Protein AF-A0A317IZM2-F1 (afdb_monomer)

Foldseek 3Di:
DDDDDDDDDDDDDDDDDDDDDDDDDDDDDDDDDDDDDDDDDDDDDDDDDDDDDDDDPDDDDDPPPVVVVVVVVDDDPDDPPPPPPPDDPVVVVVVVVVNVVVVLVVVLVVLVVCLVVQDLVSLQVVLVCLCVVPSHRNAQLSSLVSLVSSLVVLPLVSLQVNLVCLCPVRSHRNALQSSLVSLVSSVVSLNLVSLQVQLVCLCVVPSPRGNAQLSSLVSLVSSLVVQNLVSLQVNLVCLCVVGSHRNDNLSSLVSLVSSVLQLNLSSLQVNLVCLCVVRNHRNDLLSSLLSLVSSLVPDDDVSVVVSVVSNVVSVVVDDPVSNVSSVVCNVPRDRDDPPDD

Mean predicted aligned error: 15.68 Å

pLDDT: mean 75.46, std 28.7, range [22.41, 98.5]

Solvent-accessible surface area (backbone atoms only — not comparable to full-atom values): 18892 Å² total; per-residue (Å²): 137,85,83,86,81,88,83,89,82,84,91,83,88,82,87,88,84,87,86,84,88,84,87,84,90,81,91,81,90,79,93,79,85,79,83,83,80,83,79,74,85,85,73,93,70,87,87,78,87,78,87,82,80,85,92,68,96,81,73,76,81,73,81,50,74,65,63,65,54,58,59,76,75,51,96,70,98,78,80,92,78,79,78,64,89,87,68,53,71,71,58,56,50,49,52,51,53,52,50,56,53,46,52,56,54,54,53,55,52,57,38,49,59,39,27,77,72,64,37,40,69,38,18,32,52,49,14,49,22,17,59,71,35,59,98,39,76,63,32,41,45,60,13,39,53,27,13,44,63,6,26,77,72,61,37,22,68,20,16,30,52,38,12,53,20,18,59,68,35,43,49,42,75,63,33,37,56,60,12,49,54,26,19,51,56,3,29,75,60,63,27,47,67,24,20,32,52,51,15,51,28,19,58,69,34,40,52,88,40,66,66,32,42,44,61,11,43,52,26,12,43,59,13,26,76,73,61,37,34,68,24,16,26,52,38,13,49,24,18,59,71,35,46,50,40,76,64,32,45,56,60,12,52,52,27,12,47,58,6,28,42,55,58,32,44,68,15,20,37,53,45,12,51,29,18,58,71,31,52,73,37,76,62,30,53,43,58,13,31,16,27,12,49,52,17,28,76,72,42,64,73,68,56,19,56,50,26,46,49,53,24,50,63,39,48,77,77,48,53,73,68,45,50,53,49,16,52,50,53,43,69,72,56,72,64,52,73,92,79,85,129

Radius of gyration: 30.42 Å; Cα contacts (8 Å, |Δi|>4): 422; chains: 1; bounding box: 93×69×60 Å

Structure (mmCIF, N/CA/C/O backbone):
data_AF-A0A317IZM2-F1
#
_entry.id   AF-A0A317IZM2-F1
#
loop_
_atom_site.group_PDB
_atom_site.id
_atom_site.type_symbol
_atom_site.label_atom_id
_atom_site.label_alt_id
_atom_site.label_comp_id
_atom_site.label_asym_id
_atom_site.label_entity_id
_atom_site.label_seq_id
_atom_site.pdbx_PDB_ins_code
_atom_site.Cartn_x
_atom_site.Cartn_y
_atom_site.Cartn_z
_atom_site.occupancy
_atom_site.B_iso_or_equiv
_atom_site.auth_seq_id
_atom_site.auth_comp_id
_atom_site.auth_asym_id
_atom_site.auth_atom_id
_atom_site.pdbx_PDB_model_num
ATOM 1 N N . MET A 1 1 ? 10.804 12.967 -2.407 1.00 27.84 1 MET A N 1
ATOM 2 C CA . MET A 1 1 ? 9.700 13.752 -1.824 1.00 27.84 1 MET A CA 1
ATOM 3 C C . MET A 1 1 ? 8.402 13.070 -2.201 1.00 27.84 1 MET A C 1
ATOM 5 O O . MET A 1 1 ? 8.016 13.119 -3.360 1.00 27.84 1 MET A O 1
ATOM 9 N N . LEU A 1 2 ? 7.831 12.322 -1.258 1.00 23.48 2 LEU A N 1
ATOM 10 C CA . LEU A 1 2 ? 6.492 11.749 -1.368 1.00 23.48 2 LEU A CA 1
ATOM 11 C C . LEU A 1 2 ? 5.499 12.892 -1.167 1.00 23.48 2 LEU A C 1
ATOM 13 O O . LEU A 1 2 ? 5.575 13.604 -0.167 1.00 23.48 2 LEU A O 1
ATOM 17 N N . ILE A 1 3 ? 4.639 13.106 -2.156 1.00 27.39 3 ILE A N 1
ATOM 18 C CA . ILE A 1 3 ? 3.565 14.089 -2.091 1.00 27.39 3 ILE A CA 1
ATOM 19 C C . ILE A 1 3 ? 2.480 13.483 -1.201 1.00 27.39 3 ILE A C 1
ATOM 21 O O . ILE A 1 3 ? 1.806 12.530 -1.580 1.00 27.39 3 ILE A O 1
ATOM 25 N N . SER A 1 4 ? 2.380 14.023 0.010 1.00 29.64 4 SER A N 1
ATOM 26 C CA . SER A 1 4 ? 1.227 13.874 0.888 1.00 29.64 4 SER A CA 1
ATOM 27 C C . SER A 1 4 ? 0.059 14.627 0.256 1.00 29.64 4 SER A C 1
ATOM 29 O O . SER A 1 4 ? 0.119 15.850 0.131 1.00 29.64 4 SER A O 1
ATOM 31 N N . MET A 1 5 ? -0.974 13.913 -0.186 1.00 27.28 5 MET A N 1
ATOM 32 C CA . MET A 1 5 ? -2.246 14.513 -0.580 1.00 27.28 5 MET A CA 1
ATOM 33 C C . MET A 1 5 ? -3.401 13.630 -0.119 1.00 27.28 5 MET A C 1
ATOM 35 O O . MET A 1 5 ? -3.7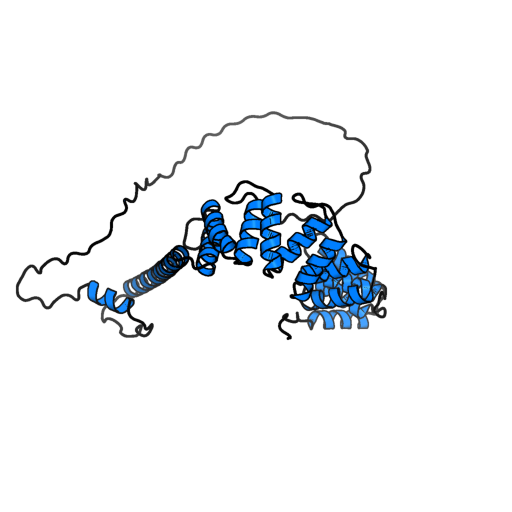73 12.666 -0.777 1.00 27.28 5 MET A O 1
ATOM 39 N N . CYS A 1 6 ? -3.975 14.005 1.019 1.00 24.91 6 CYS A N 1
ATOM 40 C CA . CYS A 1 6 ? -5.371 13.763 1.359 1.00 24.91 6 CYS A CA 1
ATOM 41 C C . CYS A 1 6 ? -5.809 14.856 2.333 1.00 24.91 6 CYS A C 1
ATOM 43 O O . CYS A 1 6 ? -5.655 14.700 3.534 1.00 24.91 6 CYS A O 1
ATOM 45 N N . THR A 1 7 ? -6.342 15.958 1.806 1.00 28.73 7 THR A N 1
ATOM 46 C CA . THR A 1 7 ? -7.362 16.773 2.482 1.00 28.73 7 THR A CA 1
ATOM 47 C C . THR A 1 7 ? -8.092 17.611 1.433 1.00 28.73 7 THR A C 1
ATOM 49 O O . THR A 1 7 ? -7.523 18.500 0.803 1.00 28.73 7 THR A O 1
ATOM 52 N N . VAL A 1 8 ? -9.374 17.313 1.229 1.00 26.19 8 VAL A N 1
ATOM 53 C CA . VAL A 1 8 ? -10.328 18.204 0.563 1.00 26.19 8 VAL A CA 1
ATOM 54 C C . VAL A 1 8 ? -11.290 18.666 1.646 1.00 26.19 8 VAL A C 1
ATOM 56 O O . VAL A 1 8 ? -12.047 17.852 2.159 1.00 26.19 8 VAL A O 1
ATOM 59 N N . GLU A 1 9 ? -11.273 19.957 1.975 1.00 26.98 9 GLU A N 1
ATOM 60 C CA . GLU A 1 9 ? -12.353 20.624 2.712 1.00 26.98 9 GLU A CA 1
ATOM 61 C C . GLU A 1 9 ? -12.567 22.066 2.191 1.00 26.98 9 GLU A C 1
ATOM 63 O O . GLU A 1 9 ? -11.667 22.641 1.566 1.00 26.98 9 GLU A O 1
ATOM 68 N N . PRO A 1 10 ? -13.780 22.638 2.346 1.00 27.28 10 PRO A N 1
ATOM 69 C CA . PRO A 1 10 ? -14.296 23.687 1.468 1.00 27.28 10 PRO A CA 1
ATOM 70 C C . PRO A 1 10 ? -13.834 25.107 1.835 1.00 27.28 10 PRO A C 1
ATOM 72 O O . PRO A 1 10 ? -13.748 25.497 2.998 1.00 27.28 10 PRO A O 1
ATOM 75 N N . LYS A 1 11 ? -13.595 25.922 0.797 1.00 26.23 11 LYS A N 1
ATOM 76 C CA . LYS A 1 11 ? -13.164 27.328 0.882 1.00 26.23 11 LYS A CA 1
ATOM 77 C C . LYS A 1 11 ? -14.216 28.223 1.553 1.00 26.23 11 LYS A C 1
ATOM 79 O O . LYS A 1 11 ? -15.321 28.374 1.037 1.00 26.23 11 LYS A O 1
ATOM 84 N N . ARG A 1 12 ? -13.812 28.943 2.606 1.00 26.36 12 ARG A N 1
ATOM 85 C CA . ARG A 1 12 ? -14.429 30.214 3.025 1.00 26.36 12 ARG A CA 1
ATOM 86 C C . ARG A 1 12 ? -13.541 31.370 2.554 1.00 26.36 12 ARG A C 1
ATOM 88 O O . ARG A 1 12 ? -12.359 31.421 2.877 1.00 26.36 12 ARG A O 1
ATOM 95 N N . ILE A 1 13 ? -14.113 32.259 1.747 1.00 28.94 13 ILE A N 1
ATOM 96 C CA . ILE A 1 13 ? -13.469 33.440 1.156 1.00 28.94 13 ILE A CA 1
ATOM 97 C C . ILE A 1 13 ? -13.689 34.634 2.086 1.00 28.94 13 ILE A C 1
ATOM 99 O O . ILE A 1 13 ? -14.844 34.927 2.371 1.00 28.94 13 ILE A O 1
ATOM 103 N N . THR A 1 14 ? -12.625 35.354 2.465 1.00 25.47 14 THR A N 1
ATOM 104 C CA . THR A 1 14 ? -12.639 36.812 2.740 1.00 25.47 14 THR A CA 1
ATOM 105 C C . THR A 1 14 ? -11.210 37.399 2.730 1.00 25.47 14 THR A C 1
ATOM 107 O O . THR A 1 14 ? -10.254 36.640 2.885 1.00 25.47 14 THR A O 1
ATOM 110 N N . PRO A 1 15 ? -11.042 38.718 2.483 1.00 26.05 15 PRO A N 1
ATOM 111 C CA . PRO A 1 15 ? -9.974 39.248 1.633 1.00 26.05 15 PRO A CA 1
ATOM 112 C C . PRO A 1 15 ? -8.718 39.758 2.361 1.00 26.05 15 PRO A C 1
ATOM 114 O O . PRO A 1 15 ? -8.745 40.207 3.504 1.00 26.05 15 PRO A O 1
ATOM 117 N N . THR A 1 16 ? -7.617 39.738 1.612 1.00 27.12 16 THR A N 1
ATOM 118 C CA . THR A 1 16 ? -6.266 40.213 1.937 1.00 27.12 16 THR A CA 1
ATOM 119 C C . THR A 1 16 ? -6.151 41.739 2.023 1.00 27.12 16 THR A C 1
ATOM 121 O O . THR A 1 16 ? -6.644 42.450 1.147 1.00 27.12 16 THR A O 1
ATOM 124 N N . ARG A 1 17 ? -5.392 42.235 3.013 1.00 26.84 17 ARG A N 1
ATOM 125 C CA . ARG A 1 17 ? -4.763 43.572 3.008 1.00 26.84 17 ARG A CA 1
ATOM 126 C C . ARG A 1 17 ? -3.279 43.460 2.600 1.00 26.84 17 ARG A C 1
ATOM 128 O O . ARG A 1 17 ? -2.635 42.511 3.044 1.00 26.84 17 ARG A O 1
ATOM 135 N N . PRO A 1 18 ? -2.722 44.410 1.822 1.00 31.20 18 PRO A N 1
ATOM 136 C CA . PRO A 1 18 ? -1.327 44.393 1.373 1.00 31.20 18 PRO A CA 1
ATOM 137 C C . PRO A 1 18 ? -0.448 45.409 2.125 1.00 31.20 18 PRO A C 1
ATOM 139 O O . PRO A 1 18 ? -0.902 46.519 2.399 1.00 31.20 18 PRO A O 1
ATOM 142 N N . ILE A 1 19 ? 0.821 45.076 2.393 1.00 27.75 19 ILE A N 1
ATOM 143 C CA . ILE A 1 19 ? 1.888 46.059 2.684 1.00 27.75 19 ILE A CA 1
ATOM 144 C C . ILE A 1 19 ? 3.282 45.485 2.306 1.00 27.75 19 ILE A C 1
ATOM 146 O O . ILE A 1 19 ? 3.371 44.281 2.066 1.00 27.75 19 ILE A O 1
ATOM 150 N N . PRO A 1 20 ? 4.342 46.309 2.132 1.00 30.39 20 PRO A N 1
ATOM 151 C CA . PRO A 1 20 ? 5.049 46.446 0.861 1.00 30.39 20 PRO A CA 1
ATOM 152 C C . PRO A 1 20 ? 6.569 46.196 0.986 1.00 30.39 20 PRO A C 1
ATOM 154 O O . PRO A 1 20 ? 7.060 45.737 2.013 1.00 30.39 20 PRO A O 1
ATOM 157 N N . GLY A 1 21 ? 7.294 46.463 -0.104 1.00 25.50 21 GLY A N 1
ATOM 158 C CA . GLY A 1 21 ? 8.694 46.093 -0.309 1.00 25.50 21 GLY A CA 1
ATOM 159 C C . GLY A 1 21 ? 9.759 46.834 0.507 1.00 25.50 21 GLY A C 1
ATOM 160 O O . GLY A 1 21 ? 9.483 47.715 1.316 1.00 25.50 21 GLY A O 1
ATOM 161 N N . GLY A 1 22 ? 11.007 46.453 0.234 1.00 26.17 22 GLY A N 1
ATOM 162 C CA . GLY A 1 22 ? 12.211 47.030 0.819 1.00 26.17 22 GLY A CA 1
ATOM 163 C C . GLY A 1 22 ? 13.467 46.502 0.127 1.00 26.17 22 GLY A C 1
ATOM 164 O O . GLY A 1 22 ? 13.783 45.322 0.221 1.00 26.17 22 GLY A O 1
ATOM 165 N N . ASP A 1 23 ? 14.105 47.416 -0.594 1.00 24.92 23 ASP A N 1
ATOM 166 C CA . ASP A 1 23 ? 15.370 47.399 -1.335 1.00 24.92 23 ASP A CA 1
ATOM 167 C C . ASP A 1 23 ? 16.611 47.033 -0.483 1.00 24.92 23 ASP A C 1
ATOM 169 O O . ASP A 1 23 ? 16.573 47.118 0.744 1.00 24.92 23 ASP A O 1
ATOM 173 N N . GLY A 1 24 ? 17.737 46.698 -1.130 1.00 26.31 24 GLY A N 1
ATOM 174 C CA . GLY A 1 24 ? 19.046 46.825 -0.480 1.00 26.31 24 GLY A CA 1
ATOM 175 C C . GLY A 1 24 ? 20.137 45.843 -0.899 1.00 26.31 24 GLY A C 1
ATOM 176 O O . GLY A 1 24 ? 20.450 44.891 -0.194 1.00 26.31 24 GLY A O 1
ATOM 177 N N . SER A 1 25 ? 20.804 46.150 -2.005 1.00 26.38 25 SER A N 1
ATOM 178 C CA . SER A 1 25 ? 22.093 45.615 -2.463 1.00 26.38 25 SER A CA 1
ATOM 179 C C . SER A 1 25 ? 23.215 45.528 -1.405 1.00 26.38 25 SER A C 1
ATOM 181 O O . SER A 1 25 ? 23.475 46.508 -0.702 1.00 26.38 25 SER A O 1
ATOM 183 N N . ARG A 1 26 ? 24.026 44.452 -1.435 1.00 27.19 26 ARG A N 1
ATOM 184 C CA . ARG A 1 26 ? 25.490 44.542 -1.227 1.00 27.19 26 ARG A CA 1
ATOM 185 C C . ARG A 1 26 ? 26.246 43.313 -1.761 1.00 27.19 26 ARG A C 1
ATOM 187 O O . ARG A 1 26 ? 26.044 42.194 -1.304 1.00 27.19 26 ARG A O 1
ATOM 194 N N . LYS A 1 27 ? 27.131 43.559 -2.734 1.00 25.81 27 LYS A N 1
ATOM 195 C CA . LYS A 1 27 ? 28.154 42.632 -3.243 1.00 25.81 27 LYS A CA 1
ATOM 196 C C . LYS A 1 27 ? 29.232 42.411 -2.181 1.00 25.81 27 LYS A C 1
ATOM 198 O O . LYS A 1 27 ? 29.696 43.390 -1.600 1.00 25.81 27 LYS A O 1
ATOM 203 N N . VAL A 1 28 ? 29.691 41.171 -2.024 1.00 28.66 28 VAL A N 1
ATOM 204 C CA . VAL A 1 28 ? 31.040 40.863 -1.529 1.00 28.66 28 VAL A CA 1
ATOM 205 C C . VAL A 1 28 ? 31.593 39.712 -2.369 1.00 28.66 28 VAL A C 1
ATOM 207 O O . VAL A 1 28 ? 31.107 38.586 -2.294 1.00 28.66 28 VAL A O 1
ATOM 210 N N . ASP A 1 29 ? 32.579 40.041 -3.202 1.00 24.69 29 ASP A N 1
ATOM 211 C CA . ASP A 1 29 ? 33.473 39.100 -3.874 1.00 24.69 29 ASP A CA 1
ATOM 212 C C . ASP A 1 29 ? 34.389 38.447 -2.836 1.00 24.69 29 ASP A C 1
ATOM 214 O O . ASP A 1 29 ? 35.119 39.148 -2.136 1.00 24.69 29 ASP A O 1
ATOM 218 N N . VAL A 1 30 ? 34.418 37.113 -2.787 1.00 30.66 30 VAL A N 1
ATOM 219 C CA . VAL A 1 30 ? 35.582 36.364 -2.296 1.00 30.66 30 VAL A CA 1
ATOM 220 C C . VAL A 1 30 ? 35.812 35.169 -3.215 1.00 30.66 30 VAL A C 1
ATOM 222 O O . VAL A 1 30 ? 35.217 34.101 -3.088 1.00 30.66 30 VAL A O 1
ATOM 225 N N . SER A 1 31 ? 36.710 35.387 -4.168 1.00 24.80 31 SER A N 1
ATOM 226 C CA . SER A 1 31 ? 37.356 34.382 -5.001 1.00 24.80 31 SER A CA 1
ATOM 227 C C . SER A 1 31 ? 38.152 33.404 -4.141 1.00 24.80 31 SER A C 1
ATOM 229 O O . SER A 1 31 ? 39.143 33.822 -3.556 1.00 24.80 31 SER A O 1
ATOM 231 N N . HIS A 1 32 ? 37.793 32.118 -4.114 1.00 28.39 32 HIS A N 1
ATOM 232 C CA . HIS A 1 32 ? 38.701 31.006 -3.792 1.00 28.39 32 HIS A CA 1
ATOM 233 C C . HIS A 1 32 ? 38.344 29.797 -4.676 1.00 28.39 32 HIS A C 1
ATOM 235 O O . HIS A 1 32 ? 37.370 29.087 -4.440 1.00 28.39 32 HIS A O 1
ATOM 241 N N . LYS A 1 33 ? 39.139 29.587 -5.734 1.00 25.84 33 LYS A N 1
ATOM 242 C CA . LYS A 1 33 ? 39.171 28.354 -6.537 1.00 25.84 33 LYS A CA 1
ATOM 243 C C . LYS A 1 33 ? 39.998 27.293 -5.800 1.00 25.84 33 LYS A C 1
ATOM 245 O O . LYS A 1 33 ? 41.139 27.595 -5.455 1.00 25.84 33 LYS A O 1
ATOM 250 N N . PRO A 1 34 ? 39.543 26.035 -5.725 1.00 25.78 34 PRO A N 1
ATOM 251 C CA . PRO A 1 34 ? 40.427 24.885 -5.765 1.00 25.78 34 PRO A CA 1
ATOM 252 C C . PRO A 1 34 ? 40.481 24.299 -7.184 1.00 25.78 34 PRO A C 1
ATOM 254 O O . PRO A 1 34 ? 39.529 24.370 -7.963 1.00 25.78 34 PRO A O 1
ATOM 257 N N . ALA A 1 35 ? 41.657 23.783 -7.523 1.00 24.44 35 ALA A N 1
ATOM 258 C CA . ALA A 1 35 ? 42.062 23.324 -8.841 1.00 24.44 35 ALA A CA 1
ATOM 259 C C . ALA A 1 35 ? 41.147 22.234 -9.426 1.00 24.44 35 ALA A C 1
ATOM 261 O O . ALA A 1 35 ? 40.844 21.234 -8.779 1.00 24.44 35 ALA A O 1
ATOM 262 N N . ARG A 1 36 ? 40.772 22.416 -10.699 1.00 23.69 36 ARG A N 1
ATOM 263 C CA . ARG A 1 36 ? 40.319 21.337 -11.579 1.00 23.69 36 ARG A CA 1
ATOM 264 C C . ARG A 1 36 ? 41.531 20.465 -11.908 1.00 23.69 36 ARG A C 1
ATOM 266 O O . ARG A 1 36 ? 42.516 20.982 -12.426 1.00 23.69 36 ARG A O 1
ATOM 273 N N . GLN A 1 37 ? 41.456 19.169 -11.627 1.00 25.48 37 GLN A N 1
ATOM 274 C CA . GLN A 1 37 ? 42.228 18.186 -12.380 1.00 25.48 37 GLN A CA 1
ATOM 275 C C . GLN A 1 37 ? 41.385 17.797 -13.590 1.00 25.48 37 GLN A C 1
ATOM 277 O O . GLN A 1 37 ? 40.332 17.176 -13.457 1.00 25.48 37 GLN A O 1
ATOM 282 N N . ASP A 1 38 ? 41.836 18.242 -14.757 1.00 22.41 38 ASP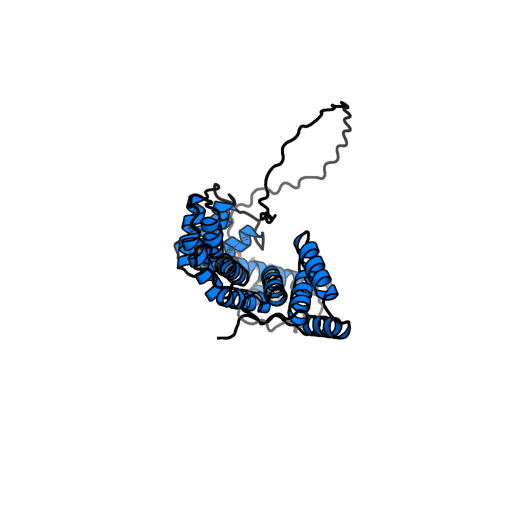 A N 1
ATOM 283 C CA . ASP A 1 38 ? 41.325 17.811 -16.048 1.00 22.41 38 ASP A CA 1
ATOM 284 C C . ASP A 1 38 ? 41.643 16.320 -16.232 1.00 22.41 38 ASP A C 1
ATOM 286 O O . ASP A 1 38 ? 42.797 15.929 -16.404 1.00 22.41 38 ASP A O 1
ATOM 290 N N . CYS A 1 39 ? 40.616 15.471 -16.200 1.00 24.23 39 CYS A N 1
ATOM 291 C CA . CYS A 1 39 ? 40.713 14.116 -16.730 1.00 24.23 39 CYS A CA 1
ATOM 292 C C . CYS A 1 39 ? 40.481 14.184 -18.245 1.00 24.23 39 CYS A C 1
ATOM 294 O O . CYS A 1 39 ? 39.362 14.428 -18.697 1.00 24.23 39 CYS A O 1
ATOM 296 N N . GLY A 1 40 ? 41.550 13.991 -19.023 1.00 24.78 40 GLY A N 1
ATOM 297 C CA . GLY A 1 40 ? 41.485 13.798 -20.474 1.00 24.78 40 GLY A CA 1
ATOM 298 C C . GLY A 1 40 ? 40.739 12.510 -20.872 1.00 24.78 40 GLY A C 1
ATOM 299 O O . GLY A 1 40 ? 40.429 11.677 -20.016 1.00 24.78 40 GLY A O 1
ATOM 300 N N . PRO A 1 41 ? 40.423 12.329 -22.166 1.00 25.36 41 PRO A N 1
ATOM 301 C CA . PRO A 1 41 ? 39.512 11.287 -22.622 1.00 25.36 41 PRO A CA 1
ATOM 302 C C . PRO A 1 41 ? 40.146 9.897 -22.499 1.00 25.36 41 PRO A C 1
ATOM 304 O O . PRO A 1 41 ? 41.252 9.659 -22.984 1.00 25.36 41 PRO A O 1
ATOM 307 N N . VAL A 1 42 ? 39.420 8.954 -21.897 1.00 28.41 42 VAL A N 1
ATOM 308 C CA . VAL A 1 42 ? 39.795 7.536 -21.899 1.00 28.41 42 VAL A CA 1
ATOM 309 C C . VAL A 1 42 ? 39.471 6.967 -23.279 1.00 28.41 42 VAL A C 1
ATOM 311 O O . VAL A 1 42 ? 38.317 6.685 -23.595 1.00 28.41 42 VAL A O 1
ATOM 314 N N . GLN A 1 43 ? 40.498 6.827 -24.117 1.00 25.70 43 GLN A N 1
ATOM 315 C CA . GLN A 1 43 ? 40.415 6.025 -25.332 1.00 25.70 43 GLN A CA 1
ATOM 316 C C . GLN A 1 43 ? 40.267 4.545 -24.961 1.00 25.70 43 GLN A C 1
ATOM 318 O O . GLN A 1 43 ? 40.987 4.012 -24.118 1.00 25.70 43 GLN A O 1
ATOM 323 N N . SER A 1 44 ? 39.322 3.885 -25.621 1.00 37.53 44 SER A N 1
ATOM 324 C CA . SER A 1 44 ? 39.135 2.439 -25.633 1.00 37.53 44 SER A CA 1
ATOM 325 C C . SER A 1 44 ? 40.411 1.736 -26.114 1.00 37.53 44 SER A C 1
ATOM 327 O O . SER A 1 44 ? 40.727 1.775 -27.302 1.00 37.53 44 SER A O 1
ATOM 329 N N . GLY A 1 45 ? 41.135 1.084 -25.205 1.00 26.45 45 GLY A N 1
ATOM 330 C CA . GLY A 1 45 ? 42.317 0.287 -25.523 1.00 26.45 45 GLY A CA 1
ATOM 331 C C . GLY A 1 45 ? 42.265 -1.064 -24.821 1.00 26.45 45 GLY A C 1
ATOM 332 O O . GLY A 1 45 ? 42.353 -1.135 -23.598 1.00 26.45 45 GLY A O 1
ATOM 333 N N . ASN A 1 46 ? 42.119 -2.137 -25.599 1.00 29.59 46 ASN A N 1
ATOM 334 C CA . ASN A 1 46 ? 42.323 -3.512 -25.148 1.00 29.59 46 ASN A CA 1
ATOM 335 C C . ASN A 1 46 ? 43.760 -3.668 -24.625 1.00 29.59 46 ASN A C 1
ATOM 337 O O . ASN A 1 46 ? 44.711 -3.555 -25.398 1.00 29.59 46 ASN A O 1
ATOM 341 N N . CYS A 1 47 ? 43.938 -3.971 -23.340 1.00 23.92 47 CYS A N 1
ATOM 342 C CA . CYS A 1 47 ? 45.249 -4.345 -22.813 1.00 23.92 47 CYS A CA 1
ATOM 343 C C . CYS A 1 47 ? 45.592 -5.780 -23.244 1.00 23.92 47 CYS A C 1
ATOM 345 O O . CYS A 1 47 ? 45.141 -6.744 -22.628 1.00 23.92 47 CYS A O 1
ATOM 347 N N . VAL A 1 48 ? 46.405 -5.922 -24.293 1.00 25.28 48 VAL A N 1
ATOM 348 C CA . VAL A 1 48 ? 47.103 -7.173 -24.624 1.00 25.28 48 VAL A CA 1
ATOM 349 C C . VAL A 1 48 ? 48.432 -7.180 -23.865 1.00 25.28 48 VAL A C 1
ATOM 351 O O . VAL A 1 48 ? 49.282 -6.325 -24.098 1.00 25.28 48 VAL A O 1
ATOM 354 N N . PHE A 1 49 ? 48.617 -8.125 -22.941 1.00 25.45 49 PHE A N 1
ATOM 355 C CA . PHE A 1 49 ? 49.865 -8.283 -22.186 1.00 25.45 49 PHE A CA 1
ATOM 356 C C . PHE A 1 49 ? 50.876 -9.090 -23.018 1.00 25.45 49 PHE A C 1
ATOM 358 O O . PHE A 1 49 ? 50.591 -10.224 -23.405 1.00 25.45 49 PHE A O 1
ATOM 365 N N . ARG A 1 50 ? 52.059 -8.526 -23.289 1.00 23.59 50 ARG A N 1
ATOM 366 C CA . ARG A 1 50 ? 53.188 -9.217 -23.937 1.00 23.59 50 ARG A CA 1
ATOM 367 C C . ARG A 1 50 ? 54.282 -9.420 -22.877 1.00 23.59 50 ARG A C 1
ATOM 369 O O . ARG A 1 50 ? 54.701 -8.423 -22.296 1.00 23.59 50 ARG A O 1
ATOM 376 N N . PRO A 1 51 ? 54.717 -10.652 -22.560 1.00 29.19 51 PRO A N 1
ATOM 377 C CA . PRO A 1 51 ? 55.727 -10.856 -21.523 1.00 29.19 51 PRO A CA 1
ATOM 378 C C . PRO A 1 51 ? 57.121 -10.441 -22.023 1.00 29.19 51 PRO A C 1
ATOM 380 O O . PRO A 1 51 ? 57.522 -10.819 -23.125 1.00 29.19 51 PRO A O 1
ATOM 383 N N . GLU A 1 52 ? 57.850 -9.662 -21.217 1.00 31.17 52 GLU A N 1
ATOM 384 C CA . GLU A 1 52 ? 59.263 -9.327 -21.445 1.00 31.17 52 GLU A CA 1
ATOM 385 C C . GLU A 1 52 ? 60.177 -10.525 -21.137 1.00 31.17 52 GLU A C 1
ATOM 387 O O . GLU A 1 52 ? 59.926 -11.301 -20.213 1.00 31.17 52 GLU A O 1
ATOM 392 N N . ALA A 1 53 ? 61.241 -10.676 -21.930 1.00 32.62 53 ALA A N 1
ATOM 393 C CA . ALA A 1 53 ? 62.229 -11.744 -21.794 1.00 32.62 53 ALA A CA 1
ATOM 394 C C . ALA A 1 53 ? 63.272 -11.432 -20.694 1.00 32.62 53 ALA A C 1
ATOM 396 O O . ALA A 1 53 ? 63.621 -10.266 -20.500 1.00 32.62 53 ALA A O 1
ATOM 397 N N . PRO A 1 54 ? 63.805 -12.450 -19.988 1.00 37.16 54 PRO A N 1
ATOM 398 C CA . PRO A 1 54 ? 64.764 -12.258 -18.898 1.00 37.16 54 PRO A CA 1
ATOM 399 C C . PRO A 1 54 ? 66.147 -11.804 -19.397 1.00 37.16 54 PRO A C 1
ATOM 401 O O . PRO A 1 54 ? 66.638 -12.271 -20.422 1.00 37.16 54 PRO A O 1
ATOM 404 N N . SER A 1 55 ? 66.793 -10.911 -18.642 1.00 40.81 55 SER A N 1
ATOM 405 C CA . SER A 1 55 ? 68.014 -10.189 -19.031 1.00 40.81 55 SER A CA 1
ATOM 406 C C . SER A 1 55 ? 69.347 -10.827 -18.598 1.00 40.81 55 SER A C 1
ATOM 408 O O . SER A 1 55 ? 70.390 -10.205 -18.779 1.00 40.81 55 SER A O 1
ATOM 410 N N . SER A 1 56 ? 69.378 -12.049 -18.047 1.00 35.38 56 SER A N 1
ATOM 411 C CA . SER A 1 56 ? 70.638 -12.786 -17.796 1.00 35.38 56 SER A CA 1
ATOM 412 C C . SER A 1 56 ? 70.422 -14.270 -17.432 1.00 35.38 56 SER A C 1
ATOM 414 O O . SER A 1 56 ? 69.359 -14.621 -16.913 1.00 35.38 56 SER A O 1
ATOM 416 N N . PRO A 1 57 ? 71.401 -15.164 -17.698 1.00 35.28 57 PRO A N 1
ATOM 417 C CA . PRO A 1 57 ? 71.262 -16.594 -17.437 1.00 35.28 57 PRO A CA 1
ATOM 418 C C . PRO A 1 57 ? 71.651 -16.923 -15.986 1.00 35.28 57 PRO A C 1
ATOM 420 O O . PRO A 1 57 ? 72.828 -16.893 -15.640 1.00 35.28 57 PRO A O 1
ATOM 423 N N . GLY A 1 58 ? 70.667 -17.248 -15.137 1.00 45.19 58 GLY A N 1
ATOM 424 C CA . GLY A 1 58 ? 70.922 -17.821 -13.804 1.00 45.19 58 GLY A CA 1
ATOM 425 C C . GLY A 1 58 ? 69.968 -17.435 -12.666 1.00 45.19 58 GLY A C 1
ATOM 426 O O . GLY A 1 58 ? 70.031 -18.068 -11.616 1.00 45.19 58 GLY A O 1
ATOM 427 N N . GLU A 1 59 ? 69.070 -16.455 -12.824 1.00 31.98 59 GLU A N 1
ATOM 428 C CA . GLU A 1 59 ? 68.033 -16.190 -11.807 1.00 31.98 59 GLU A CA 1
ATOM 429 C C . GLU A 1 59 ? 66.880 -17.213 -11.919 1.00 31.98 59 GLU A C 1
ATOM 431 O O . GLU A 1 59 ? 66.360 -17.418 -13.022 1.00 31.98 59 GLU A O 1
ATOM 436 N N . PRO A 1 60 ? 66.417 -17.837 -10.813 1.00 34.72 60 PRO A N 1
ATOM 437 C CA . PRO A 1 60 ? 65.166 -18.587 -10.831 1.00 34.72 60 PRO A CA 1
ATOM 438 C C . PRO A 1 60 ? 64.011 -17.625 -11.156 1.00 34.72 60 PRO A C 1
ATOM 440 O O . PRO A 1 60 ? 64.047 -16.465 -10.732 1.00 34.72 60 PRO A O 1
ATOM 443 N N . PRO A 1 61 ? 62.982 -18.062 -11.906 1.00 35.16 61 PRO A N 1
ATOM 444 C CA . PRO A 1 61 ? 61.940 -17.165 -12.384 1.00 35.16 61 PRO A CA 1
ATOM 445 C C . PRO A 1 61 ? 61.248 -16.503 -11.190 1.00 35.16 61 PRO A C 1
ATOM 447 O O . PRO A 1 61 ? 60.584 -17.171 -10.397 1.00 35.16 61 PRO A O 1
ATOM 450 N N . LYS A 1 62 ? 61.397 -15.177 -11.064 1.00 39.19 62 LYS A N 1
ATOM 451 C CA . LYS A 1 62 ? 60.569 -14.362 -10.169 1.00 39.19 62 LYS A CA 1
ATOM 452 C C . LYS A 1 62 ? 59.130 -14.691 -10.527 1.00 39.19 62 LYS A C 1
ATOM 454 O O . LYS A 1 62 ? 58.752 -14.508 -11.684 1.00 39.19 62 LYS A O 1
ATOM 459 N N . HIS A 1 63 ? 58.374 -15.241 -9.572 1.00 39.44 63 HIS A N 1
ATOM 460 C CA . HIS A 1 63 ? 56.965 -15.574 -9.753 1.00 39.44 63 HIS A CA 1
ATOM 461 C C . HIS A 1 63 ? 56.286 -14.392 -10.432 1.00 39.44 63 HIS A C 1
ATOM 463 O O . HIS A 1 63 ? 56.140 -13.320 -9.842 1.00 39.44 63 HIS A O 1
ATOM 469 N N . SER A 1 64 ? 55.971 -14.564 -11.716 1.00 33.47 64 SER A N 1
ATOM 470 C CA . SER A 1 64 ? 55.368 -13.506 -12.497 1.00 33.47 64 SER A CA 1
ATOM 471 C C . SER A 1 64 ? 54.055 -13.160 -11.810 1.00 33.47 64 SER A C 1
ATOM 473 O O . SER A 1 64 ? 53.307 -14.039 -11.376 1.00 33.47 64 SER A O 1
ATOM 475 N N . VAL A 1 65 ? 53.756 -11.871 -11.709 1.00 39.34 65 VAL A N 1
ATOM 476 C CA . VAL A 1 65 ? 52.472 -11.371 -11.199 1.00 39.34 65 VAL A CA 1
ATOM 477 C C . VAL A 1 65 ? 51.281 -12.049 -11.922 1.00 39.34 65 VAL A C 1
ATOM 479 O O . VAL A 1 65 ? 50.188 -12.149 -11.370 1.00 39.34 65 VAL A O 1
ATOM 482 N N . GLY A 1 66 ? 51.512 -12.635 -13.108 1.00 32.75 66 GLY A N 1
ATOM 483 C CA . GLY A 1 66 ? 50.564 -13.479 -13.841 1.00 32.75 66 GLY A CA 1
ATOM 484 C C . GLY A 1 66 ? 50.172 -14.809 -13.171 1.00 32.75 66 GLY A C 1
ATOM 485 O O . GLY A 1 66 ? 49.037 -15.249 -13.353 1.00 32.75 66 GLY A O 1
ATOM 486 N N . ALA A 1 67 ? 51.031 -15.433 -12.356 1.00 32.81 67 ALA A N 1
ATOM 487 C CA . ALA A 1 67 ? 50.691 -16.679 -11.654 1.00 32.81 67 ALA A CA 1
ATOM 488 C C . ALA A 1 67 ? 49.682 -16.445 -10.514 1.00 32.81 67 ALA A C 1
ATOM 490 O O . ALA A 1 67 ? 48.775 -17.249 -10.308 1.00 32.81 67 ALA A O 1
ATOM 491 N N . ILE A 1 68 ? 49.775 -15.300 -9.830 1.00 38.50 68 ILE A N 1
ATOM 492 C CA . ILE A 1 68 ? 48.831 -14.908 -8.771 1.00 38.50 68 ILE A CA 1
ATOM 493 C C . ILE A 1 68 ? 47.465 -14.537 -9.377 1.00 38.50 68 ILE A C 1
ATOM 495 O O . ILE A 1 68 ? 46.422 -14.797 -8.778 1.00 38.50 68 ILE A O 1
ATOM 499 N N . MET A 1 69 ? 47.447 -14.008 -10.605 1.00 32.56 69 MET A N 1
ATOM 500 C CA . MET A 1 69 ? 46.212 -13.599 -11.277 1.00 32.56 69 MET A CA 1
ATOM 501 C C . MET A 1 69 ? 45.398 -14.781 -11.838 1.00 32.56 69 MET A C 1
ATOM 503 O O . MET A 1 69 ? 44.171 -14.717 -11.839 1.00 32.56 69 MET A O 1
ATOM 507 N N . SER A 1 70 ? 46.045 -15.892 -12.225 1.00 31.58 70 SER A N 1
ATOM 508 C CA . SER A 1 70 ? 45.339 -17.118 -12.657 1.00 31.58 70 SER A CA 1
ATOM 509 C C . SER A 1 70 ? 44.656 -17.865 -11.505 1.00 31.58 70 SER A C 1
ATOM 511 O O . SER A 1 70 ? 43.623 -18.498 -11.711 1.00 31.58 70 SER A O 1
ATOM 513 N N . ILE A 1 71 ? 45.176 -17.753 -10.278 1.00 40.66 71 ILE A N 1
ATOM 514 C CA . ILE A 1 71 ? 44.590 -18.407 -9.096 1.00 40.66 71 ILE A CA 1
ATOM 515 C C . ILE A 1 71 ? 43.290 -17.710 -8.654 1.00 40.66 71 ILE A C 1
ATOM 517 O O . ILE A 1 71 ? 42.393 -18.366 -8.136 1.00 40.66 71 ILE A O 1
ATOM 521 N N . MET A 1 72 ? 43.118 -16.409 -8.926 1.00 38.31 72 MET A N 1
ATOM 522 C CA . MET A 1 72 ? 41.896 -15.681 -8.545 1.00 38.31 72 MET A CA 1
ATOM 523 C C . MET A 1 72 ? 40.700 -15.874 -9.494 1.00 38.31 72 MET A C 1
ATOM 525 O O . MET A 1 72 ? 39.584 -15.512 -9.129 1.00 38.31 72 MET A O 1
ATOM 529 N N . MET A 1 73 ? 40.889 -16.455 -10.686 1.00 38.78 73 MET A N 1
ATOM 530 C CA . MET A 1 73 ? 39.793 -16.702 -11.644 1.00 38.78 73 MET A CA 1
ATOM 531 C C . MET A 1 73 ? 39.256 -18.145 -11.619 1.00 38.78 73 MET A C 1
ATOM 533 O O . MET A 1 73 ? 38.251 -18.442 -12.265 1.00 38.78 73 MET A O 1
ATOM 537 N N . GLY A 1 74 ? 39.878 -19.044 -10.848 1.00 34.44 74 GLY A N 1
ATOM 538 C CA . GLY A 1 74 ? 39.433 -20.424 -10.656 1.00 34.44 74 GLY A CA 1
ATOM 539 C C . GLY A 1 74 ? 38.719 -20.608 -9.317 1.00 34.44 74 GLY A C 1
ATOM 540 O O . GLY A 1 74 ? 39.333 -20.488 -8.267 1.00 34.44 74 GLY A O 1
ATOM 541 N N . ARG A 1 75 ? 37.415 -20.905 -9.368 1.00 43.38 75 ARG A N 1
ATOM 542 C CA . ARG A 1 75 ? 36.542 -21.392 -8.275 1.00 43.38 75 ARG A CA 1
ATOM 543 C C . ARG A 1 75 ? 37.289 -21.931 -7.035 1.00 43.38 75 ARG A C 1
ATOM 545 O O . ARG A 1 75 ? 37.704 -23.084 -7.041 1.00 43.38 75 ARG A O 1
ATOM 552 N N . ASN A 1 76 ? 37.375 -21.126 -5.975 1.00 33.44 76 ASN A N 1
ATOM 553 C CA . ASN A 1 76 ? 37.179 -21.483 -4.558 1.00 33.44 76 ASN A CA 1
ATOM 554 C C . ASN A 1 76 ? 37.797 -20.402 -3.662 1.00 33.44 76 ASN A C 1
ATOM 556 O O . ASN A 1 76 ? 39.010 -20.210 -3.627 1.00 33.44 76 ASN A O 1
ATOM 560 N N . VAL A 1 77 ? 36.951 -19.723 -2.887 1.00 42.12 77 VAL A N 1
ATOM 561 C CA . VAL A 1 77 ? 37.370 -18.889 -1.755 1.00 42.12 77 VAL A CA 1
ATOM 562 C C . VAL A 1 77 ? 37.845 -19.831 -0.654 1.00 42.12 77 VAL A C 1
ATOM 564 O O . VAL A 1 77 ? 37.055 -20.241 0.188 1.00 42.12 77 VAL A O 1
ATOM 567 N N . LEU A 1 78 ? 39.108 -20.252 -0.693 1.00 34.25 78 LEU A N 1
ATOM 568 C CA . LEU A 1 78 ? 39.675 -21.077 0.375 1.00 34.25 78 LEU A CA 1
ATOM 569 C C . LEU A 1 78 ? 41.193 -20.933 0.516 1.00 34.25 78 LEU A C 1
ATOM 571 O O . LEU A 1 78 ? 41.864 -21.898 0.836 1.00 34.25 78 LEU A O 1
ATOM 575 N N . TYR A 1 79 ? 41.760 -19.739 0.331 1.00 39.75 79 TYR A N 1
ATOM 576 C CA . TYR A 1 79 ? 43.145 -19.496 0.753 1.00 39.75 79 TYR A CA 1
ATOM 577 C C . TYR A 1 79 ? 43.321 -18.090 1.317 1.00 39.75 79 TYR A C 1
ATOM 579 O O . TYR A 1 79 ? 43.689 -17.151 0.622 1.00 39.75 79 TYR A O 1
ATOM 587 N N . LEU A 1 80 ? 43.079 -17.965 2.620 1.00 36.19 80 LEU A N 1
ATOM 588 C CA . LEU A 1 80 ? 43.525 -16.821 3.417 1.00 36.19 80 LEU A CA 1
ATOM 589 C C . LEU A 1 80 ? 44.336 -17.284 4.633 1.00 36.19 80 LEU A C 1
ATOM 591 O O . LEU A 1 80 ? 44.294 -16.651 5.679 1.00 36.19 80 LEU A O 1
ATOM 595 N N . ASN A 1 81 ? 45.072 -18.399 4.507 1.00 35.53 81 ASN A N 1
ATOM 596 C CA . ASN A 1 81 ? 45.916 -18.871 5.608 1.00 35.53 81 ASN A CA 1
ATOM 597 C C . ASN A 1 81 ? 47.313 -19.383 5.232 1.00 35.53 81 ASN A C 1
ATOM 599 O O . ASN A 1 81 ? 47.957 -20.053 6.032 1.00 35.53 81 ASN A O 1
ATOM 603 N N . THR A 1 82 ? 47.837 -19.029 4.060 1.00 40.91 82 THR A N 1
ATOM 604 C CA . THR A 1 82 ? 49.285 -19.114 3.824 1.00 40.91 82 THR A CA 1
ATOM 605 C C . THR A 1 82 ? 49.859 -17.714 3.952 1.00 40.91 82 THR A C 1
ATOM 607 O O . THR A 1 82 ? 49.870 -16.940 2.995 1.00 40.91 82 THR A O 1
ATOM 610 N N . ALA A 1 83 ? 50.276 -17.368 5.169 1.00 41.53 83 ALA A N 1
ATOM 611 C CA . ALA A 1 83 ? 51.070 -16.180 5.426 1.00 41.53 83 ALA A CA 1
ATOM 612 C C . ALA A 1 83 ? 52.317 -16.225 4.532 1.00 41.53 83 ALA A C 1
ATOM 614 O O . ALA A 1 83 ? 53.161 -17.105 4.686 1.00 41.53 83 ALA A O 1
ATOM 615 N N . ILE A 1 84 ? 52.417 -15.297 3.581 1.00 49.72 84 ILE A N 1
ATOM 616 C CA . ILE A 1 84 ? 53.662 -15.051 2.852 1.00 49.72 84 ILE A CA 1
ATOM 617 C C . ILE A 1 84 ? 54.666 -14.545 3.903 1.00 49.72 84 ILE A C 1
ATOM 619 O O . ILE A 1 84 ? 54.425 -13.483 4.491 1.00 49.72 84 ILE A O 1
ATOM 623 N N . PRO A 1 85 ? 55.755 -15.280 4.203 1.00 40.69 85 PRO A N 1
ATOM 624 C CA . PRO A 1 85 ? 56.702 -14.861 5.229 1.00 40.69 85 PRO A CA 1
ATOM 625 C C . PRO A 1 85 ? 57.358 -13.540 4.805 1.00 40.69 85 PRO A C 1
ATOM 627 O O . PRO A 1 85 ? 57.923 -13.453 3.718 1.00 40.69 85 PRO A O 1
ATOM 630 N N . GLY A 1 86 ? 57.267 -12.504 5.646 1.00 53.16 86 GLY A N 1
ATOM 631 C CA . GLY A 1 86 ? 57.899 -11.196 5.407 1.00 53.16 86 GLY A CA 1
ATOM 632 C C . GLY A 1 86 ? 56.976 -10.063 4.934 1.00 53.16 86 GLY A C 1
ATOM 633 O O . GLY A 1 86 ? 57.455 -8.959 4.681 1.00 53.16 86 GLY A O 1
ATOM 634 N N . MET A 1 87 ? 55.659 -10.274 4.836 1.00 47.56 87 MET A N 1
ATOM 635 C CA . MET A 1 87 ? 54.719 -9.189 4.520 1.00 47.56 87 MET A CA 1
ATOM 636 C C . MET A 1 87 ? 54.332 -8.363 5.755 1.00 47.56 87 MET A C 1
ATOM 638 O O . MET A 1 87 ? 53.666 -8.847 6.666 1.00 47.56 87 MET A O 1
ATOM 642 N N . ASN A 1 88 ? 54.685 -7.075 5.748 1.00 51.38 88 ASN A N 1
ATOM 643 C CA . ASN A 1 88 ? 54.220 -6.112 6.749 1.00 51.38 88 ASN A CA 1
ATOM 644 C C . ASN A 1 88 ? 52.699 -5.873 6.640 1.00 51.38 88 ASN A C 1
ATOM 646 O O . ASN A 1 88 ? 52.143 -5.867 5.541 1.00 51.38 88 ASN A O 1
ATOM 650 N N . LEU A 1 89 ? 52.036 -5.597 7.773 1.00 51.91 89 LEU A N 1
ATOM 651 C CA . LEU A 1 89 ? 50.572 -5.447 7.919 1.00 51.91 89 LEU A CA 1
ATOM 652 C C . LEU A 1 89 ? 49.926 -4.512 6.873 1.00 51.91 89 LEU A C 1
ATOM 654 O O . LEU A 1 89 ? 48.810 -4.742 6.410 1.00 51.91 89 LEU A O 1
ATOM 658 N N . ARG A 1 90 ? 50.664 -3.482 6.449 1.00 55.97 90 ARG A N 1
ATOM 659 C CA . ARG A 1 90 ? 50.259 -2.503 5.430 1.00 55.97 90 ARG A CA 1
ATOM 660 C C . ARG A 1 90 ? 50.099 -3.118 4.028 1.00 55.97 90 ARG A C 1
ATOM 662 O O . ARG A 1 90 ? 49.203 -2.715 3.292 1.00 55.97 90 ARG A O 1
ATOM 669 N N . ASN A 1 91 ? 50.907 -4.122 3.684 1.00 47.00 91 ASN A N 1
ATOM 670 C CA . ASN A 1 91 ? 50.832 -4.830 2.401 1.00 47.00 91 ASN A CA 1
ATOM 671 C C . ASN A 1 91 ? 49.693 -5.862 2.397 1.00 47.00 91 ASN A C 1
ATOM 673 O O . ASN A 1 91 ? 49.009 -6.011 1.388 1.00 47.00 91 ASN A O 1
ATOM 677 N N . SER A 1 92 ? 49.426 -6.509 3.537 1.00 52.09 92 SER A N 1
ATOM 678 C CA . SER A 1 92 ? 48.272 -7.407 3.702 1.00 52.09 92 SER A CA 1
ATOM 679 C C . SER A 1 92 ? 46.938 -6.658 3.606 1.00 52.09 92 SER A C 1
ATOM 681 O O . SER A 1 92 ? 46.005 -7.138 2.965 1.00 52.09 92 SER A O 1
ATOM 683 N N . LEU A 1 93 ? 46.859 -5.448 4.175 1.00 53.59 93 LEU A N 1
ATOM 684 C CA . LEU A 1 93 ? 45.674 -4.594 4.064 1.00 53.59 93 LEU A CA 1
ATOM 685 C C . LEU A 1 93 ? 45.458 -4.105 2.621 1.00 53.59 93 LEU A C 1
ATOM 687 O O . LEU A 1 93 ? 44.329 -4.092 2.141 1.00 53.59 93 LEU A O 1
ATOM 691 N N . ALA A 1 94 ? 46.534 -3.768 1.900 1.00 52.84 94 ALA A N 1
ATOM 692 C CA . ALA A 1 94 ? 46.459 -3.359 0.498 1.00 52.84 94 ALA A CA 1
ATOM 693 C C . ALA A 1 94 ? 45.934 -4.479 -0.418 1.00 52.84 94 ALA A C 1
ATOM 695 O O . ALA A 1 94 ? 45.123 -4.204 -1.297 1.00 52.84 94 ALA A O 1
ATOM 696 N N . ILE A 1 95 ? 46.332 -5.736 -0.183 1.00 58.25 95 ILE A N 1
ATOM 697 C CA . ILE A 1 95 ? 45.840 -6.904 -0.935 1.00 58.25 95 ILE A CA 1
ATOM 698 C C . ILE A 1 95 ? 44.360 -7.175 -0.644 1.00 58.25 95 ILE A C 1
ATOM 700 O O . ILE A 1 95 ? 43.603 -7.443 -1.573 1.00 58.25 95 ILE A O 1
ATOM 704 N N . LEU A 1 96 ? 43.918 -7.050 0.611 1.00 52.62 96 LEU A N 1
ATOM 705 C CA . LEU A 1 96 ? 42.497 -7.154 0.964 1.00 52.62 96 LEU A CA 1
ATOM 706 C C . LEU A 1 96 ? 41.665 -6.048 0.298 1.00 52.62 96 LEU A C 1
ATOM 708 O O . LEU A 1 96 ? 40.625 -6.340 -0.289 1.00 52.62 96 LEU A O 1
ATOM 712 N N . ILE A 1 97 ? 42.145 -4.801 0.317 1.00 57.91 97 ILE A N 1
ATOM 713 C CA . ILE A 1 97 ? 41.480 -3.661 -0.333 1.00 57.91 97 ILE A CA 1
ATOM 714 C C . ILE A 1 97 ? 41.423 -3.849 -1.861 1.00 57.91 97 ILE A C 1
ATOM 716 O O . ILE A 1 97 ? 40.375 -3.614 -2.463 1.00 57.91 97 ILE A O 1
ATOM 720 N N . PHE A 1 98 ? 42.501 -4.330 -2.492 1.00 50.59 98 PHE A N 1
ATOM 721 C CA . PHE A 1 98 ? 42.524 -4.648 -3.929 1.00 50.59 98 PHE A CA 1
ATOM 722 C C . PHE A 1 98 ? 41.666 -5.870 -4.299 1.00 50.59 98 PHE A C 1
ATOM 724 O O . PHE A 1 98 ? 41.063 -5.904 -5.370 1.00 50.59 98 PHE A O 1
ATOM 731 N N . GLY A 1 99 ? 41.579 -6.872 -3.423 1.00 51.19 99 GLY A N 1
ATOM 732 C CA . GLY A 1 99 ? 40.721 -8.044 -3.611 1.00 51.19 99 GLY A CA 1
ATOM 733 C C . GLY A 1 99 ? 39.234 -7.693 -3.526 1.00 51.19 99 GLY A C 1
ATOM 734 O O . GLY A 1 99 ? 38.444 -8.124 -4.365 1.00 51.19 99 GLY A O 1
ATOM 735 N N . LEU A 1 100 ? 38.857 -6.841 -2.568 1.00 52.84 100 LEU A N 1
ATOM 736 C CA . LEU A 1 100 ? 37.493 -6.321 -2.415 1.00 52.84 100 LEU A CA 1
ATOM 737 C C . LEU A 1 100 ? 37.088 -5.402 -3.581 1.00 52.84 100 LEU A C 1
ATOM 739 O O . LEU A 1 100 ? 35.955 -5.488 -4.061 1.00 52.84 100 LEU A O 1
ATOM 743 N N . SER A 1 101 ? 38.007 -4.576 -4.098 1.00 50.38 101 SER A N 1
ATOM 744 C CA . SER A 1 101 ? 37.740 -3.747 -5.282 1.00 50.38 101 SER A CA 1
ATOM 745 C C . SER A 1 101 ? 37.624 -4.579 -6.569 1.00 50.38 101 SER A C 1
ATOM 747 O O . SER A 1 101 ? 36.760 -4.295 -7.403 1.00 50.38 101 SER A O 1
ATOM 749 N N . CYS A 1 102 ? 38.398 -5.664 -6.704 1.00 45.25 102 CYS A N 1
ATOM 750 C CA . CYS A 1 102 ? 38.256 -6.615 -7.811 1.00 45.25 102 CYS A CA 1
ATOM 751 C C . CYS A 1 102 ? 36.934 -7.392 -7.761 1.00 45.25 102 CYS A C 1
ATOM 753 O O . CYS A 1 102 ? 36.302 -7.550 -8.803 1.00 45.25 102 CYS A O 1
ATOM 755 N N . LEU A 1 103 ? 36.463 -7.824 -6.584 1.00 47.22 103 LEU A N 1
ATOM 756 C CA . LEU A 1 103 ? 35.173 -8.522 -6.461 1.00 47.22 103 LEU A CA 1
ATOM 757 C C . LEU A 1 103 ? 33.993 -7.648 -6.915 1.00 47.22 103 LEU A C 1
ATOM 759 O O . LEU A 1 103 ? 33.108 -8.123 -7.630 1.00 47.22 103 LEU A O 1
ATOM 763 N N . SER A 1 104 ? 34.006 -6.364 -6.550 1.00 49.75 104 SER A N 1
ATOM 764 C CA . SER A 1 104 ? 32.981 -5.402 -6.975 1.00 49.75 104 SER A CA 1
ATOM 765 C C . SER A 1 104 ? 33.021 -5.157 -8.495 1.00 49.75 104 SER A C 1
ATOM 767 O O . SER A 1 104 ? 31.986 -5.157 -9.165 1.00 49.75 104 SER A O 1
ATOM 769 N N . CYS A 1 105 ? 34.224 -5.066 -9.076 1.00 50.22 105 CYS A N 1
ATOM 770 C CA . CYS A 1 105 ? 34.419 -4.855 -10.514 1.00 50.22 105 CYS A CA 1
ATOM 771 C C . CYS A 1 105 ? 34.072 -6.101 -11.364 1.00 50.22 105 CYS A C 1
ATOM 773 O O . CYS A 1 105 ? 33.490 -5.978 -12.445 1.00 50.22 105 CYS A O 1
ATOM 775 N N . CYS A 1 106 ? 34.361 -7.311 -10.872 1.00 51.91 10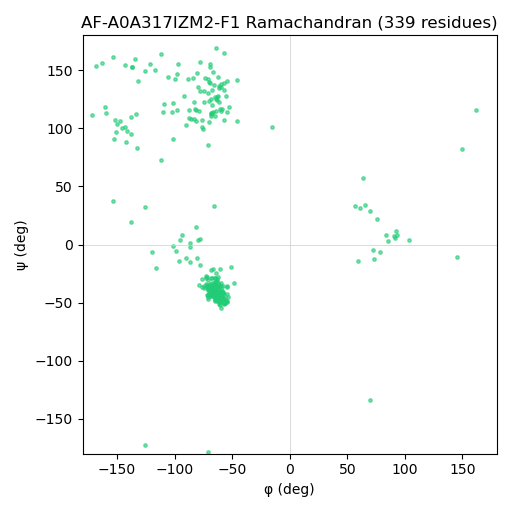6 CYS A N 1
ATOM 776 C CA . CYS A 1 106 ? 34.007 -8.573 -11.533 1.00 51.91 106 CYS A CA 1
ATOM 777 C C . CYS A 1 106 ? 32.496 -8.855 -11.489 1.00 51.91 106 CYS A C 1
ATOM 779 O O . CYS A 1 106 ? 31.932 -9.315 -12.484 1.00 51.91 106 CYS A O 1
ATOM 781 N N . SER A 1 107 ? 31.824 -8.533 -10.377 1.00 54.34 107 SER A N 1
ATOM 782 C CA . SER A 1 107 ? 30.373 -8.715 -10.240 1.00 54.34 107 SER A CA 1
ATOM 783 C C . SER A 1 107 ? 29.591 -7.835 -11.229 1.00 54.34 107 SER A C 1
ATOM 785 O O . SER A 1 107 ? 28.749 -8.340 -11.976 1.00 54.34 107 SER A O 1
ATOM 787 N N . GLY A 1 108 ? 29.945 -6.546 -11.339 1.00 60.84 108 GLY A N 1
ATOM 788 C CA . GLY A 1 108 ? 29.302 -5.611 -12.273 1.00 60.84 108 GLY A CA 1
ATOM 789 C C . GLY A 1 108 ? 29.520 -5.951 -13.753 1.00 60.84 108 GLY A C 1
ATOM 790 O O . GLY A 1 108 ? 28.606 -5.795 -14.566 1.00 60.84 108 GLY A O 1
ATOM 791 N N . ARG A 1 109 ? 30.698 -6.483 -14.110 1.00 65.00 109 ARG A N 1
ATOM 792 C CA . ARG A 1 109 ? 31.007 -6.905 -15.487 1.00 65.00 109 ARG A CA 1
ATOM 793 C C . ARG A 1 109 ? 30.151 -8.102 -15.919 1.00 65.00 109 ARG A C 1
ATOM 795 O O . ARG A 1 109 ? 29.562 -8.070 -16.995 1.00 65.00 109 ARG A O 1
ATOM 802 N N . SER A 1 110 ? 29.971 -9.082 -15.029 1.00 81.19 110 SER A N 1
ATOM 803 C CA . SER A 1 110 ? 29.117 -10.251 -15.290 1.00 81.19 110 SER A CA 1
ATOM 804 C C . SER A 1 110 ? 27.631 -9.898 -15.458 1.00 81.19 110 SER A C 1
ATOM 806 O O . SER A 1 110 ? 26.914 -10.537 -16.231 1.00 81.19 110 SER A O 1
ATOM 808 N N . LEU A 1 111 ? 27.155 -8.863 -14.754 1.00 87.81 111 LEU A N 1
ATOM 809 C CA . LEU A 1 111 ? 25.771 -8.404 -14.841 1.00 87.81 111 LEU A CA 1
ATOM 810 C C . LEU A 1 111 ? 25.497 -7.701 -16.175 1.00 87.81 111 LEU A C 1
ATOM 812 O O . LEU A 1 111 ? 24.484 -7.987 -16.811 1.00 87.81 111 LEU A O 1
ATOM 816 N N . ARG A 1 112 ? 26.417 -6.836 -16.619 1.00 88.94 112 ARG A N 1
ATOM 817 C CA . ARG A 1 112 ? 26.332 -6.169 -17.926 1.00 88.94 112 ARG A CA 1
ATOM 818 C C . ARG A 1 112 ? 26.285 -7.166 -19.074 1.00 88.94 112 ARG A C 1
ATOM 820 O O . ARG A 1 112 ? 25.356 -7.125 -19.865 1.00 88.94 112 ARG A O 1
ATOM 827 N N . GLU A 1 113 ? 27.190 -8.138 -19.083 1.00 90.75 113 GLU A N 1
ATOM 828 C CA . GLU A 1 113 ? 27.212 -9.188 -20.108 1.00 90.75 113 GLU A CA 1
ATOM 829 C C . GLU A 1 113 ? 25.920 -10.022 -20.149 1.00 90.75 113 GLU A C 1
ATOM 831 O O . GLU A 1 113 ? 25.511 -10.509 -21.202 1.00 90.75 113 GLU A O 1
ATOM 836 N N . ARG A 1 114 ? 25.262 -10.245 -19.005 1.00 92.75 114 ARG A N 1
ATOM 837 C CA . ARG A 1 114 ? 23.950 -10.914 -18.970 1.00 92.75 114 ARG A CA 1
ATOM 838 C C . ARG A 1 114 ? 22.846 -10.022 -19.525 1.00 92.75 114 ARG A C 1
ATOM 840 O O . ARG A 1 114 ? 22.025 -10.501 -20.302 1.00 92.75 114 ARG A O 1
ATOM 847 N N . ALA A 1 115 ? 22.840 -8.748 -19.152 1.00 92.62 115 ALA A N 1
ATOM 848 C CA . ALA A 1 115 ? 21.844 -7.801 -19.628 1.00 92.62 115 ALA A CA 1
ATOM 849 C C . ALA A 1 115 ? 21.949 -7.553 -21.140 1.00 92.62 115 ALA A C 1
ATOM 851 O O . ALA A 1 115 ? 20.926 -7.544 -21.825 1.00 92.62 115 ALA A O 1
ATOM 852 N N . ASP A 1 116 ? 23.174 -7.446 -21.662 1.00 92.19 116 ASP A N 1
ATOM 853 C CA . ASP A 1 116 ? 23.462 -7.322 -23.096 1.00 92.19 116 ASP A CA 1
ATOM 854 C C . ASP A 1 116 ? 23.011 -8.571 -23.874 1.00 92.19 116 ASP A C 1
ATOM 856 O O . ASP A 1 116 ? 22.570 -8.474 -25.016 1.00 92.19 116 ASP A O 1
ATOM 860 N N . ARG A 1 117 ? 23.051 -9.752 -23.240 1.00 92.56 117 ARG A N 1
ATOM 861 C CA . ARG A 1 117 ? 22.524 -11.014 -23.793 1.00 92.56 117 ARG A CA 1
ATOM 862 C C . ARG A 1 117 ? 21.006 -11.172 -23.675 1.00 92.56 117 ARG A C 1
ATOM 864 O O . ARG A 1 117 ? 20.486 -12.225 -24.034 1.00 92.56 117 ARG A O 1
ATOM 871 N N . GLY A 1 118 ? 20.295 -10.159 -23.183 1.00 92.06 118 GLY A N 1
ATOM 872 C CA . GLY A 1 118 ? 18.836 -10.175 -23.119 1.00 92.06 118 GLY A CA 1
ATOM 873 C C . GLY A 1 118 ? 18.243 -10.677 -21.803 1.00 92.06 118 GLY A C 1
ATOM 874 O O . GLY A 1 118 ? 17.040 -10.847 -21.735 1.00 92.06 118 GLY A O 1
ATOM 875 N N . ASP A 1 119 ? 19.018 -10.912 -20.741 1.00 95.44 119 ASP A N 1
ATOM 876 C CA . ASP A 1 119 ? 18.442 -11.342 -19.456 1.00 95.44 119 ASP A CA 1
ATOM 877 C C . ASP A 1 119 ? 17.647 -10.198 -18.796 1.00 95.44 119 ASP A C 1
ATOM 879 O O . ASP A 1 119 ? 18.236 -9.269 -18.236 1.00 95.44 119 ASP A O 1
ATOM 883 N N . ALA A 1 120 ? 16.312 -10.280 -18.829 1.00 94.88 120 ALA A N 1
ATOM 884 C CA . ALA A 1 120 ? 15.410 -9.263 -18.280 1.00 94.88 120 ALA A CA 1
ATOM 885 C C . ALA A 1 120 ? 15.685 -8.924 -16.802 1.00 94.88 120 ALA A C 1
ATOM 887 O O . ALA A 1 120 ? 15.633 -7.755 -16.416 1.00 94.88 120 ALA A O 1
ATOM 888 N N . LYS A 1 121 ? 16.061 -9.908 -15.970 1.00 94.25 121 LYS A N 1
ATOM 889 C CA . LYS A 1 121 ? 16.378 -9.662 -14.551 1.00 94.25 121 LYS A CA 1
ATOM 890 C C . LYS A 1 121 ? 17.690 -8.900 -14.402 1.00 94.25 121 LYS A C 1
ATOM 892 O O . LYS A 1 121 ? 17.812 -8.041 -13.528 1.00 94.25 121 LYS A O 1
ATOM 897 N N . ALA A 1 122 ? 18.675 -9.206 -15.246 1.00 94.94 122 ALA A N 1
ATOM 898 C CA . ALA A 1 122 ? 19.941 -8.481 -15.266 1.00 94.94 122 ALA A CA 1
ATOM 899 C C . ALA A 1 122 ? 19.758 -7.042 -15.770 1.00 94.94 122 ALA A C 1
ATOM 901 O O . ALA A 1 122 ? 20.314 -6.115 -15.184 1.00 94.94 122 ALA A O 1
ATOM 902 N N . GLN A 1 123 ? 18.933 -6.850 -16.801 1.00 96.81 123 GLN A N 1
ATOM 903 C CA . GLN A 1 123 ? 18.568 -5.532 -17.323 1.00 96.81 123 GLN A CA 1
ATOM 904 C C . GLN A 1 123 ? 17.830 -4.697 -16.272 1.00 96.81 123 GLN A C 1
ATOM 906 O O . GLN A 1 123 ? 18.231 -3.566 -16.010 1.00 96.81 123 GLN A O 1
ATOM 911 N N . LEU A 1 124 ? 16.829 -5.267 -15.589 1.00 96.12 124 LEU A N 1
ATOM 912 C CA . LEU A 1 124 ? 16.162 -4.613 -14.462 1.00 96.12 124 LEU A CA 1
ATOM 913 C C . LEU A 1 124 ? 17.180 -4.179 -13.400 1.00 96.12 124 LEU A C 1
ATOM 915 O O . LEU A 1 124 ? 17.177 -3.022 -12.982 1.00 96.12 124 LEU A O 1
ATOM 919 N N . LYS A 1 125 ? 18.079 -5.084 -12.992 1.00 95.56 125 LYS A N 1
ATOM 920 C CA . LYS A 1 125 ? 19.069 -4.788 -11.952 1.00 95.56 125 LYS A CA 1
ATOM 921 C C . LYS A 1 125 ? 20.056 -3.698 -12.375 1.00 95.56 125 LYS A C 1
ATOM 923 O O . LYS A 1 125 ? 20.400 -2.856 -11.551 1.00 95.56 125 LYS A O 1
ATOM 928 N N . LEU A 1 126 ? 20.481 -3.665 -13.639 1.00 94.44 126 LEU A N 1
ATOM 929 C CA . LEU A 1 126 ? 21.286 -2.555 -14.161 1.00 94.44 126 LEU A CA 1
ATOM 930 C C . LEU A 1 126 ? 20.512 -1.243 -14.166 1.00 94.44 126 LEU A C 1
ATOM 932 O O . LEU A 1 126 ? 21.077 -0.214 -13.806 1.00 94.44 126 LEU A O 1
ATOM 936 N N . GLY A 1 127 ? 19.228 -1.272 -14.523 1.00 95.31 127 GLY A N 1
ATOM 937 C CA . GLY A 1 127 ? 18.362 -0.102 -14.427 1.00 95.31 127 GLY A CA 1
ATOM 938 C C . GLY A 1 127 ? 18.304 0.455 -13.001 1.00 95.31 127 GLY A C 1
ATOM 939 O O . GLY A 1 127 ? 18.428 1.664 -12.805 1.00 95.31 127 GLY A O 1
ATOM 940 N N . GLU A 1 128 ? 18.200 -0.419 -11.996 1.00 94.94 128 GLU A N 1
ATOM 941 C CA . GLU A 1 128 ? 18.249 -0.036 -10.577 1.00 94.94 128 GLU A CA 1
ATOM 942 C C . GLU A 1 128 ? 19.610 0.553 -10.190 1.00 94.94 128 GLU A C 1
ATOM 944 O O . GLU A 1 128 ? 19.662 1.608 -9.562 1.00 94.94 128 GLU A O 1
ATOM 949 N N . MET A 1 129 ? 20.710 -0.060 -10.634 1.00 94.38 129 MET A N 1
ATOM 950 C CA . MET A 1 129 ? 22.061 0.455 -10.385 1.00 94.38 129 MET A CA 1
ATOM 951 C C . MET A 1 129 ? 22.262 1.855 -10.975 1.00 94.38 129 MET A C 1
ATOM 953 O O . MET A 1 129 ? 22.775 2.736 -10.292 1.00 94.38 129 MET A O 1
ATOM 957 N N . TYR A 1 130 ? 21.805 2.097 -12.207 1.00 95.31 130 TYR A N 1
ATOM 958 C CA . TYR A 1 130 ? 21.844 3.426 -12.826 1.00 95.31 130 TYR A CA 1
ATOM 959 C C . TYR A 1 130 ? 20.913 4.432 -12.144 1.00 95.31 130 TYR A C 1
ATOM 961 O O . TYR A 1 130 ? 21.235 5.618 -12.078 1.00 95.31 130 TYR A O 1
ATOM 969 N N . ARG A 1 131 ? 19.767 3.988 -11.617 1.00 94.31 131 ARG A N 1
ATOM 970 C CA . ARG A 1 131 ? 18.845 4.845 -10.858 1.00 94.31 131 ARG A CA 1
ATOM 971 C C . ARG A 1 131 ? 19.466 5.311 -9.540 1.00 94.31 131 ARG A C 1
ATOM 973 O O . ARG A 1 131 ? 19.299 6.483 -9.197 1.00 94.31 131 ARG A O 1
ATOM 980 N N . ASP A 1 132 ? 20.146 4.409 -8.837 1.00 92.50 132 ASP A N 1
ATOM 981 C CA . ASP A 1 132 ? 20.645 4.628 -7.474 1.00 92.50 132 ASP A CA 1
ATOM 982 C C . ASP A 1 132 ? 22.118 5.073 -7.433 1.00 92.50 132 ASP A C 1
ATOM 984 O O . ASP A 1 132 ? 22.583 5.576 -6.414 1.00 92.50 132 ASP A O 1
ATOM 988 N N . GLY A 1 133 ? 22.852 4.936 -8.542 1.00 91.00 133 GLY A N 1
ATOM 989 C CA . GLY A 1 133 ? 24.289 5.211 -8.599 1.00 91.00 133 GLY A CA 1
ATOM 990 C C . GLY A 1 133 ? 25.150 4.114 -7.954 1.00 91.00 133 GLY A C 1
ATOM 991 O O . GLY A 1 133 ? 26.277 4.370 -7.529 1.00 91.00 133 GLY A O 1
ATOM 992 N N . GLU A 1 134 ? 24.627 2.891 -7.837 1.00 87.44 134 GLU A N 1
ATOM 993 C CA . GLU A 1 134 ? 25.329 1.764 -7.218 1.00 87.44 134 GLU A CA 1
ATOM 994 C C . GLU A 1 134 ? 26.299 1.122 -8.215 1.00 87.44 134 GLU A C 1
ATOM 996 O O . GLU A 1 134 ? 25.893 0.425 -9.141 1.00 87.44 134 GLU A O 1
ATOM 1001 N N . GLY A 1 135 ? 27.604 1.349 -8.047 1.00 83.50 135 GLY A N 1
ATOM 1002 C CA . GLY A 1 135 ? 28.642 0.753 -8.903 1.00 83.50 135 GLY A CA 1
ATOM 1003 C C . GLY A 1 135 ? 28.724 1.325 -10.328 1.00 83.50 135 GLY A C 1
ATOM 1004 O O . GLY A 1 135 ? 29.644 0.978 -11.067 1.00 83.50 135 GLY A O 1
ATOM 1005 N N . VAL A 1 136 ? 27.812 2.225 -10.702 1.00 88.75 136 VAL A N 1
ATOM 1006 C CA . VAL A 1 136 ? 27.826 3.035 -11.930 1.00 88.75 136 VAL A CA 1
ATOM 1007 C C . VAL A 1 136 ? 27.414 4.471 -11.591 1.00 88.75 136 VAL A C 1
ATOM 1009 O O . VAL A 1 136 ? 26.680 4.667 -10.625 1.00 88.75 136 VAL A O 1
ATOM 1012 N N . PRO A 1 137 ? 27.845 5.493 -12.353 1.00 91.88 137 PRO A N 1
ATOM 1013 C CA . PRO A 1 137 ? 27.325 6.844 -12.180 1.00 91.88 137 PRO A CA 1
ATOM 1014 C C . PRO A 1 137 ? 25.804 6.866 -12.334 1.00 91.88 137 PRO A C 1
ATOM 1016 O O . PRO A 1 137 ? 25.257 6.214 -13.225 1.00 91.88 137 PRO A O 1
ATOM 1019 N N . GLN A 1 138 ? 25.135 7.628 -11.473 1.00 94.62 138 GLN A N 1
ATOM 1020 C CA . GLN A 1 138 ? 23.690 7.775 -11.538 1.00 94.62 138 GLN A CA 1
ATOM 1021 C C . GLN A 1 138 ? 23.279 8.402 -12.878 1.00 94.62 138 GLN A C 1
ATOM 1023 O O . GLN A 1 138 ? 23.702 9.509 -13.209 1.00 94.62 138 GLN A O 1
ATOM 1028 N N . ASP A 1 139 ? 22.425 7.710 -13.628 1.00 96.25 139 ASP A N 1
ATOM 1029 C CA . ASP A 1 139 ? 21.909 8.171 -14.912 1.00 96.25 139 ASP A CA 1
ATOM 1030 C C . ASP A 1 139 ? 20.479 7.660 -15.113 1.00 96.25 139 ASP A C 1
ATOM 1032 O O . ASP A 1 139 ? 20.224 6.487 -15.391 1.00 96.25 139 ASP A O 1
ATOM 1036 N N . SER A 1 140 ? 19.511 8.570 -14.989 1.00 94.38 140 SER A N 1
ATOM 1037 C CA . SER A 1 140 ? 18.099 8.221 -15.160 1.00 94.38 140 SER A CA 1
ATOM 1038 C C . SER A 1 140 ? 17.749 7.837 -16.601 1.00 94.38 140 SER A C 1
ATOM 1040 O O . SER A 1 140 ? 16.825 7.052 -16.797 1.00 94.38 140 SER A O 1
ATOM 1042 N N . LYS A 1 141 ? 18.460 8.363 -17.611 1.00 96.62 141 LYS A N 1
ATOM 1043 C CA . LYS A 1 141 ? 18.214 8.019 -19.021 1.00 96.62 141 LYS A CA 1
ATOM 1044 C C . LYS A 1 141 ? 18.665 6.594 -19.302 1.00 96.62 141 LYS A C 1
ATOM 1046 O O . LYS A 1 141 ? 17.919 5.839 -19.919 1.00 96.62 141 LYS A O 1
ATOM 1051 N N . GLU A 1 142 ? 19.844 6.213 -18.819 1.00 95.94 142 GLU A N 1
ATOM 1052 C CA . GLU A 1 142 ? 20.306 4.825 -18.919 1.00 95.94 142 GLU A CA 1
ATOM 1053 C C . GLU A 1 142 ? 19.406 3.881 -18.121 1.00 95.94 142 GLU A C 1
ATOM 1055 O O . GLU A 1 142 ? 18.997 2.848 -18.647 1.00 95.94 142 GLU A O 1
ATOM 1060 N N . ALA A 1 143 ? 18.991 4.266 -16.909 1.00 96.75 143 ALA A N 1
ATOM 1061 C CA . ALA A 1 143 ? 18.040 3.477 -16.130 1.00 96.75 143 ALA A CA 1
ATOM 1062 C C . ALA A 1 143 ? 16.746 3.193 -16.913 1.00 96.75 143 ALA A C 1
ATOM 1064 O O . ALA A 1 143 ? 16.321 2.043 -17.012 1.00 96.75 143 ALA A O 1
ATOM 1065 N N . ALA A 1 144 ? 16.153 4.221 -17.528 1.00 97.00 144 ALA A N 1
ATOM 1066 C CA . ALA A 1 144 ? 14.930 4.074 -18.310 1.00 97.00 144 ALA A CA 1
ATOM 1067 C C . ALA A 1 144 ? 15.107 3.191 -19.558 1.00 97.00 144 ALA A C 1
ATOM 1069 O O . ALA A 1 144 ? 14.194 2.438 -19.899 1.00 97.00 144 ALA A O 1
ATOM 1070 N N . LYS A 1 145 ? 16.271 3.237 -20.222 1.00 97.25 145 LYS A N 1
ATOM 1071 C CA . LYS A 1 145 ? 16.582 2.335 -21.345 1.00 97.25 145 LYS A CA 1
ATOM 1072 C C . LYS A 1 145 ? 16.611 0.876 -20.895 1.00 97.25 145 LYS A C 1
ATOM 1074 O O . LYS A 1 145 ? 15.949 0.043 -21.507 1.00 97.25 145 LYS A O 1
ATOM 1079 N N . TRP A 1 146 ? 17.318 0.580 -19.804 1.00 97.38 146 TRP A N 1
ATOM 1080 C CA . TRP A 1 146 ? 17.397 -0.777 -19.262 1.00 97.38 146 TRP A CA 1
ATOM 1081 C C . TRP A 1 146 ? 16.044 -1.288 -18.766 1.00 97.38 146 TRP A C 1
ATOM 1083 O O . TRP A 1 146 ? 15.681 -2.429 -19.055 1.00 97.38 146 TRP A O 1
ATOM 1093 N N . TYR A 1 147 ? 15.258 -0.437 -18.098 1.00 97.75 147 TYR A N 1
ATOM 1094 C CA . TYR A 1 147 ? 13.886 -0.784 -17.729 1.00 97.75 147 TYR A CA 1
ATOM 1095 C C . TYR A 1 147 ? 13.029 -1.086 -18.950 1.00 97.75 147 TYR A C 1
ATOM 1097 O O . TYR A 1 147 ? 12.282 -2.053 -18.910 1.00 97.75 147 TYR A O 1
ATOM 1105 N N . ARG A 1 148 ? 13.156 -0.328 -20.046 1.00 97.75 148 ARG A N 1
ATOM 1106 C CA . ARG A 1 148 ? 12.421 -0.612 -21.284 1.00 97.75 148 ARG A CA 1
ATOM 1107 C C . ARG A 1 148 ? 12.759 -1.973 -21.866 1.00 97.75 148 ARG A C 1
ATOM 1109 O O . ARG A 1 148 ? 11.846 -2.743 -22.126 1.00 97.75 148 ARG A O 1
ATOM 1116 N N . MET A 1 149 ? 14.042 -2.304 -21.977 1.00 97.44 149 MET A N 1
ATOM 1117 C CA . MET A 1 149 ? 14.466 -3.607 -22.502 1.00 97.44 149 MET A CA 1
ATOM 1118 C C . MET A 1 149 ? 13.908 -4.778 -21.677 1.00 97.44 149 MET A C 1
ATOM 1120 O O . MET A 1 149 ? 13.469 -5.775 -22.248 1.00 97.44 149 MET A O 1
ATOM 1124 N N . ALA A 1 150 ? 13.879 -4.655 -20.347 1.00 97.44 150 ALA A N 1
ATOM 1125 C CA . ALA A 1 150 ? 13.298 -5.676 -19.476 1.00 97.44 150 ALA A CA 1
ATOM 1126 C C . ALA A 1 150 ? 11.757 -5.676 -19.523 1.00 97.44 150 ALA A C 1
ATOM 1128 O O . ALA A 1 150 ? 11.125 -6.731 -19.505 1.00 97.44 150 ALA A O 1
ATOM 1129 N N . ALA A 1 151 ? 11.142 -4.496 -19.618 1.00 97.38 151 ALA A N 1
ATOM 1130 C CA . ALA A 1 151 ? 9.695 -4.326 -19.664 1.00 97.38 151 ALA A CA 1
ATOM 1131 C C . ALA A 1 151 ? 9.078 -4.880 -20.956 1.00 97.38 151 ALA A C 1
ATOM 1133 O O . ALA A 1 151 ? 8.003 -5.487 -20.912 1.00 97.38 151 ALA A O 1
ATOM 1134 N N . ASP A 1 152 ? 9.773 -4.712 -22.084 1.00 96.94 152 ASP A N 1
ATOM 1135 C CA . ASP A 1 152 ? 9.403 -5.269 -23.389 1.00 96.94 152 ASP A CA 1
ATOM 1136 C C . ASP A 1 152 ? 9.423 -6.807 -23.385 1.00 96.94 152 ASP A C 1
ATOM 1138 O O . ASP A 1 152 ? 8.693 -7.437 -24.145 1.00 96.94 152 ASP A O 1
ATOM 1142 N N . GLN A 1 153 ? 10.194 -7.419 -22.480 1.00 96.19 153 GLN A N 1
ATOM 1143 C CA . GLN A 1 153 ? 10.234 -8.870 -22.271 1.00 96.19 153 GLN A CA 1
ATOM 1144 C C . GLN A 1 153 ? 9.175 -9.390 -21.290 1.00 96.19 153 GLN A C 1
ATOM 1146 O O . GLN A 1 153 ? 9.134 -10.587 -21.010 1.00 96.19 153 GLN A O 1
ATOM 1151 N N . GLY A 1 154 ? 8.322 -8.518 -20.749 1.00 95.38 154 GLY A N 1
ATOM 1152 C CA . GLY A 1 154 ? 7.274 -8.923 -19.813 1.00 95.38 154 GLY A CA 1
ATOM 1153 C C . GLY A 1 154 ? 7.671 -8.890 -18.336 1.00 95.38 154 GLY A C 1
ATOM 1154 O O . GLY A 1 154 ? 6.883 -9.334 -17.506 1.00 95.38 154 GLY A O 1
ATOM 1155 N N . ASP A 1 155 ? 8.853 -8.375 -17.966 1.00 97.50 155 ASP A N 1
ATOM 1156 C CA . ASP A 1 155 ? 9.214 -8.268 -16.547 1.00 97.50 155 ASP A CA 1
ATOM 1157 C C . ASP A 1 155 ? 8.324 -7.227 -15.847 1.00 97.50 155 ASP A C 1
ATOM 1159 O O . ASP A 1 155 ? 8.414 -6.023 -16.098 1.00 97.50 155 ASP A O 1
ATOM 1163 N N . ALA A 1 156 ? 7.446 -7.700 -14.959 1.00 97.38 156 ALA A N 1
ATOM 1164 C CA . ALA A 1 156 ? 6.410 -6.880 -14.335 1.00 97.38 156 ALA A CA 1
ATOM 1165 C C . ALA A 1 156 ? 6.986 -5.729 -13.485 1.00 97.38 156 ALA A C 1
ATOM 1167 O O . ALA A 1 156 ? 6.421 -4.635 -13.434 1.00 97.38 156 ALA A O 1
ATOM 1168 N N . ARG A 1 157 ? 8.144 -5.941 -12.844 1.00 96.88 157 ARG A N 1
ATOM 1169 C CA . ARG A 1 157 ? 8.815 -4.921 -12.022 1.00 96.88 157 ARG A CA 1
ATOM 1170 C C . ARG A 1 157 ? 9.509 -3.873 -12.890 1.00 96.88 157 ARG A C 1
ATOM 1172 O O . ARG A 1 157 ? 9.497 -2.690 -12.542 1.00 96.88 157 ARG A O 1
ATOM 1179 N N . ALA A 1 158 ? 10.077 -4.272 -14.025 1.00 97.56 158 ALA A N 1
ATOM 1180 C CA . ALA A 1 158 ? 10.602 -3.344 -15.018 1.00 97.56 158 ALA A CA 1
ATOM 1181 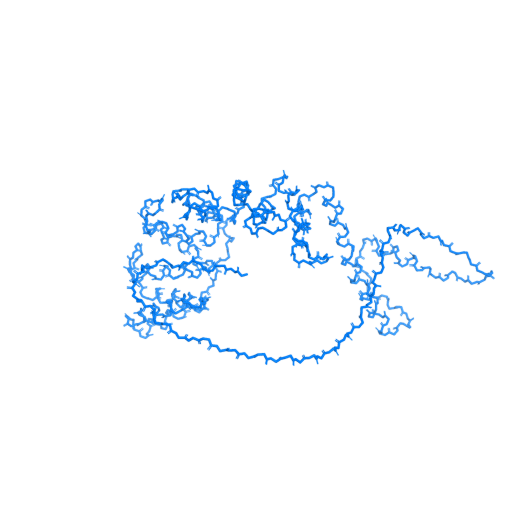C C . ALA A 1 158 ? 9.489 -2.516 -15.671 1.00 97.56 158 ALA A C 1
ATOM 1183 O O . ALA A 1 158 ? 9.644 -1.304 -15.805 1.00 97.56 158 ALA A O 1
ATOM 1184 N N . GLN A 1 159 ? 8.348 -3.132 -15.996 1.00 98.50 159 GLN A N 1
ATOM 1185 C CA . GLN A 1 159 ? 7.163 -2.429 -16.503 1.00 98.50 159 GLN A CA 1
ATOM 1186 C C . GLN A 1 159 ? 6.672 -1.377 -15.501 1.00 98.50 159 GLN A C 1
ATOM 1188 O O . GLN A 1 159 ? 6.498 -0.219 -15.873 1.00 98.50 159 GLN A O 1
ATOM 1193 N N . TYR A 1 160 ? 6.552 -1.732 -14.217 1.00 98.25 160 TYR A N 1
ATOM 1194 C CA . TYR A 1 160 ? 6.216 -0.778 -13.154 1.00 98.25 160 TYR A CA 1
ATOM 1195 C C . TYR A 1 160 ? 7.252 0.354 -13.040 1.00 98.25 160 TYR A C 1
ATOM 1197 O O . TYR A 1 160 ? 6.896 1.530 -12.938 1.00 98.25 160 TYR A O 1
ATOM 1205 N N . SER A 1 161 ? 8.544 0.020 -13.111 1.00 97.94 161 SER A N 1
ATOM 1206 C CA . SER A 1 161 ? 9.636 1.000 -13.012 1.00 97.94 161 SER A CA 1
ATOM 1207 C C . SER A 1 161 ? 9.667 1.965 -14.200 1.00 97.94 161 SER A C 1
ATOM 1209 O O . SER A 1 161 ? 9.953 3.150 -14.024 1.00 97.94 161 SER A O 1
ATOM 1211 N N . LEU A 1 162 ? 9.336 1.485 -15.401 1.00 97.56 162 LEU A N 1
ATOM 1212 C CA . LEU A 1 162 ? 9.185 2.320 -16.589 1.00 97.56 162 LEU A CA 1
ATOM 1213 C C . LEU A 1 162 ? 7.930 3.200 -16.500 1.00 97.56 162 LEU A C 1
ATOM 1215 O O . LEU A 1 162 ? 8.000 4.377 -16.847 1.00 97.56 162 LEU A O 1
ATOM 1219 N N . GLY A 1 163 ? 6.824 2.675 -15.962 1.00 97.44 163 GLY A N 1
ATOM 1220 C CA . GLY A 1 163 ? 5.629 3.461 -15.637 1.00 97.44 163 GLY A CA 1
ATOM 1221 C C . GLY A 1 163 ? 5.952 4.637 -14.711 1.00 97.44 163 GLY A C 1
ATOM 1222 O O . GLY A 1 163 ? 5.651 5.782 -15.039 1.00 97.44 163 GLY A O 1
ATOM 1223 N N . LEU A 1 164 ? 6.693 4.385 -13.625 1.00 97.00 164 LEU A N 1
ATOM 1224 C CA . LEU A 1 164 ? 7.186 5.431 -12.715 1.00 97.00 164 LEU A CA 1
ATOM 1225 C C . LEU A 1 164 ? 8.116 6.442 -13.402 1.00 97.00 164 LEU A C 1
ATOM 1227 O O . LEU A 1 164 ? 8.136 7.620 -13.034 1.00 97.00 164 LEU A O 1
ATOM 1231 N N . ALA A 1 165 ? 8.933 5.993 -14.359 1.00 97.12 165 ALA A N 1
ATOM 1232 C CA . ALA A 1 165 ? 9.825 6.870 -15.109 1.00 97.12 165 ALA A CA 1
ATOM 1233 C C . ALA A 1 165 ? 9.029 7.859 -15.972 1.00 97.12 165 ALA A C 1
ATOM 1235 O O . ALA A 1 165 ? 9.331 9.053 -15.949 1.00 97.12 165 ALA A O 1
ATOM 1236 N N . TYR A 1 166 ? 7.986 7.384 -16.658 1.00 97.81 166 TYR A N 1
ATOM 1237 C CA . TYR A 1 166 ? 7.071 8.217 -17.439 1.00 97.81 166 TYR A CA 1
ATOM 1238 C C . TYR A 1 166 ? 6.202 9.129 -16.572 1.00 97.81 166 TYR A C 1
ATOM 1240 O O . TYR A 1 166 ? 6.065 10.307 -16.890 1.00 97.81 166 TYR A O 1
ATOM 1248 N N . GLU A 1 167 ? 5.693 8.636 -15.441 1.00 95.88 167 GLU A N 1
ATOM 1249 C CA . GLU A 1 167 ? 4.896 9.428 -14.496 1.00 95.88 167 GLU A CA 1
ATOM 1250 C C . GLU A 1 167 ? 5.681 10.652 -13.991 1.00 95.88 167 GLU A C 1
ATOM 1252 O O . GLU A 1 167 ? 5.148 11.758 -13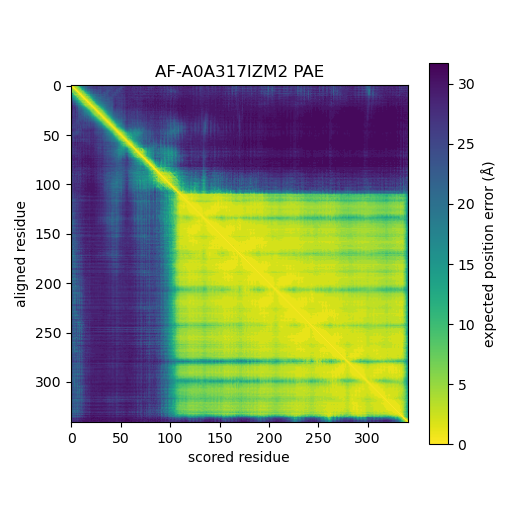.899 1.00 95.88 167 GLU A O 1
ATOM 1257 N N . LYS A 1 168 ? 6.972 10.460 -13.684 1.00 95.19 168 LYS A N 1
ATOM 1258 C CA . LYS A 1 168 ? 7.833 11.471 -13.046 1.00 95.19 168 LYS A CA 1
ATOM 1259 C C . LYS A 1 168 ? 8.767 12.198 -14.014 1.00 95.19 168 LYS A C 1
ATOM 1261 O O . LYS A 1 168 ? 9.559 13.022 -13.562 1.00 95.19 168 LYS A O 1
ATOM 1266 N N . GLY A 1 169 ? 8.753 11.851 -15.302 1.00 95.38 169 GLY A N 1
ATOM 1267 C CA . GLY A 1 169 ? 9.698 12.378 -16.294 1.00 95.38 169 GLY A CA 1
ATOM 1268 C C . GLY A 1 169 ? 11.169 12.059 -15.990 1.00 95.38 169 GLY A C 1
ATOM 1269 O O . GLY A 1 169 ? 12.064 12.856 -16.274 1.00 95.38 169 GLY A O 1
ATOM 1270 N N . LYS A 1 170 ? 11.451 10.919 -15.348 1.00 93.94 170 LYS A N 1
ATOM 1271 C CA . LYS A 1 170 ? 12.815 10.533 -14.955 1.00 93.94 170 LYS A CA 1
ATOM 1272 C C . LYS A 1 170 ? 13.488 9.736 -16.061 1.00 93.94 170 LYS A C 1
ATOM 1274 O O . LYS A 1 170 ? 13.222 8.553 -16.228 1.00 93.94 170 LYS A O 1
ATOM 1279 N N . GLY A 1 171 ? 14.385 10.384 -16.801 1.00 92.25 171 GLY A N 1
ATOM 1280 C CA . GLY A 1 171 ? 15.121 9.746 -17.900 1.00 92.25 171 GLY A CA 1
ATOM 1281 C C . GLY A 1 171 ? 14.329 9.589 -19.199 1.00 92.25 171 GLY A C 1
ATOM 1282 O O . GLY A 1 171 ? 14.906 9.240 -20.225 1.00 92.25 171 GLY A O 1
ATOM 1283 N N . VAL A 1 172 ? 13.037 9.909 -19.167 1.00 96.19 172 VAL A N 1
ATOM 1284 C CA . VAL A 1 172 ? 12.112 9.986 -20.302 1.00 96.19 172 VAL A CA 1
ATOM 1285 C C . VAL A 1 172 ? 11.296 11.268 -20.182 1.00 96.19 172 VAL A C 1
ATOM 1287 O O . VAL A 1 172 ? 11.195 11.839 -19.097 1.00 96.19 172 VAL A O 1
ATOM 1290 N N . THR A 1 173 ? 10.712 11.730 -21.285 1.00 96.62 173 THR A N 1
ATOM 1291 C CA . THR A 1 173 ? 9.728 12.817 -21.239 1.00 96.62 173 THR A CA 1
ATOM 1292 C C . THR A 1 173 ? 8.530 12.373 -20.405 1.00 96.62 173 THR A C 1
ATOM 1294 O O . THR A 1 173 ? 8.065 11.245 -20.560 1.00 96.62 173 THR A O 1
ATOM 1297 N N . GLN A 1 174 ? 8.061 13.243 -19.510 1.00 96.81 174 GLN A N 1
ATOM 1298 C CA . GLN A 1 174 ? 6.909 12.948 -18.666 1.00 96.81 174 GLN A CA 1
ATOM 1299 C C . GLN A 1 174 ? 5.661 12.725 -19.526 1.00 96.81 174 GLN A C 1
ATOM 1301 O O . GLN A 1 174 ? 5.327 13.570 -20.354 1.00 96.81 174 GLN A O 1
ATOM 1306 N N . ASP A 1 175 ? 4.983 11.600 -19.312 1.00 96.88 175 ASP A N 1
ATOM 1307 C CA . ASP A 1 175 ? 3.783 11.215 -20.052 1.00 96.88 175 ASP A CA 1
ATOM 1308 C C . ASP A 1 175 ? 2.898 10.322 -19.173 1.00 96.88 175 ASP A C 1
ATOM 1310 O O . ASP A 1 175 ? 3.222 9.166 -18.896 1.00 96.88 175 ASP A O 1
ATOM 1314 N N . GLY A 1 176 ? 1.776 10.872 -18.703 1.00 95.00 176 GLY A N 1
ATOM 1315 C CA . GLY A 1 176 ? 0.841 10.144 -17.845 1.00 95.00 176 GLY A CA 1
ATOM 1316 C C . GLY A 1 176 ? 0.130 8.996 -18.567 1.00 95.00 176 GLY A C 1
ATOM 1317 O O . GLY A 1 176 ? -0.071 7.939 -17.972 1.00 95.00 176 GLY A O 1
ATOM 1318 N N . ALA A 1 177 ? -0.192 9.164 -19.852 1.00 95.12 177 ALA A N 1
ATOM 1319 C CA . ALA A 1 177 ? -0.883 8.136 -20.622 1.00 95.12 177 ALA A CA 1
ATOM 1320 C C . ALA A 1 177 ? 0.040 6.934 -20.856 1.00 95.12 177 ALA A C 1
ATOM 1322 O O . ALA A 1 177 ? -0.362 5.785 -20.661 1.00 95.12 177 ALA A O 1
ATOM 1323 N N . GLU A 1 178 ? 1.303 7.188 -21.198 1.00 96.31 178 GLU A N 1
ATOM 1324 C CA . GLU A 1 178 ? 2.292 6.123 -21.351 1.00 96.31 178 GLU A CA 1
ATOM 1325 C C . GLU A 1 178 ? 2.607 5.451 -20.005 1.00 96.31 178 GLU A C 1
ATOM 1327 O O . GLU A 1 178 ? 2.716 4.225 -19.945 1.00 96.31 178 GLU A O 1
ATOM 1332 N N . ALA A 1 179 ? 2.653 6.211 -18.903 1.00 97.50 179 ALA A N 1
ATOM 1333 C CA . ALA A 1 179 ? 2.786 5.644 -17.562 1.00 97.50 179 ALA A CA 1
ATOM 1334 C C . ALA A 1 179 ? 1.655 4.651 -17.251 1.00 97.50 179 ALA A C 1
ATOM 1336 O O . ALA A 1 179 ? 1.924 3.510 -16.876 1.00 97.50 179 ALA A O 1
ATOM 1337 N N . VAL A 1 180 ? 0.397 5.049 -17.476 1.00 97.44 180 VAL A N 1
ATOM 1338 C CA . VAL A 1 180 ? -0.785 4.191 -17.290 1.00 97.44 180 VAL A CA 1
ATOM 1339 C C . VAL A 1 180 ? -0.711 2.930 -18.151 1.00 97.44 180 VAL A C 1
ATOM 1341 O O . VAL A 1 180 ? -1.012 1.843 -17.656 1.00 97.44 180 VAL A O 1
ATOM 1344 N N . ARG A 1 181 ? -0.258 3.027 -19.408 1.00 97.75 181 ARG A N 1
ATOM 1345 C CA . ARG A 1 181 ? -0.074 1.849 -20.276 1.00 97.75 181 ARG A CA 1
ATOM 1346 C C . ARG A 1 181 ? 0.929 0.855 -19.695 1.00 97.75 181 ARG A C 1
ATOM 1348 O O . ARG A 1 181 ? 0.679 -0.350 -19.727 1.00 97.75 181 ARG A O 1
ATOM 1355 N N . TRP A 1 182 ? 2.048 1.334 -19.159 1.00 98.25 182 TRP A N 1
ATOM 1356 C CA . TRP A 1 182 ? 3.042 0.468 -18.520 1.00 98.25 182 TRP A CA 1
ATOM 1357 C C . TRP A 1 182 ? 2.562 -0.102 -17.187 1.00 98.25 182 TRP A C 1
ATOM 1359 O O . TRP A 1 182 ? 2.826 -1.272 -16.908 1.00 98.25 182 TRP A O 1
ATOM 1369 N N . TYR A 1 183 ? 1.803 0.668 -16.404 1.00 98.12 183 TYR A N 1
ATOM 1370 C CA . TYR A 1 183 ? 1.176 0.159 -15.187 1.00 98.12 183 TYR A CA 1
ATOM 1371 C C . TYR A 1 183 ? 0.146 -0.930 -15.468 1.00 98.12 183 TYR A C 1
ATOM 1373 O O . TYR A 1 183 ? 0.163 -1.934 -14.766 1.00 98.12 183 TYR A O 1
ATOM 1381 N N . HIS A 1 184 ? -0.690 -0.795 -16.504 1.00 98.00 184 HIS A N 1
ATOM 1382 C CA . HIS A 1 184 ? -1.615 -1.861 -16.920 1.00 98.00 184 HIS A CA 1
ATOM 1383 C C . HIS A 1 184 ? -0.873 -3.155 -17.241 1.00 98.00 184 HIS A C 1
ATOM 1385 O O . HIS A 1 184 ? -1.163 -4.179 -16.628 1.00 98.00 184 HIS A O 1
ATOM 1391 N N . LYS A 1 185 ? 0.168 -3.099 -18.082 1.00 98.06 185 LYS A N 1
ATOM 1392 C CA . LYS A 1 185 ? 0.997 -4.280 -18.389 1.00 98.06 185 LYS A CA 1
ATOM 1393 C C . LYS A 1 185 ? 1.604 -4.910 -17.130 1.00 98.06 185 LYS A C 1
ATOM 1395 O O . LYS A 1 185 ? 1.529 -6.122 -16.944 1.00 98.06 185 LYS A O 1
ATOM 1400 N N . ALA A 1 186 ? 2.181 -4.089 -16.251 1.00 98.12 186 ALA A N 1
ATOM 1401 C CA . ALA A 1 186 ? 2.775 -4.557 -15.002 1.00 98.12 186 ALA A CA 1
ATOM 1402 C C . ALA A 1 186 ? 1.732 -5.229 -14.097 1.00 98.12 186 ALA A C 1
ATOM 1404 O O . ALA A 1 186 ? 1.983 -6.296 -13.539 1.00 98.12 186 ALA A O 1
ATOM 1405 N N . ALA A 1 187 ? 0.558 -4.613 -13.970 1.00 97.69 187 ALA A N 1
ATOM 1406 C CA . ALA A 1 187 ? -0.530 -5.074 -13.125 1.00 97.69 187 ALA A CA 1
ATOM 1407 C C . ALA A 1 187 ? -1.168 -6.373 -13.640 1.00 97.69 187 ALA A C 1
ATOM 1409 O O . ALA A 1 187 ? -1.501 -7.248 -12.836 1.00 97.69 187 ALA A O 1
ATOM 1410 N N . GLU A 1 188 ? -1.306 -6.515 -14.960 1.00 96.25 188 GLU A N 1
ATOM 1411 C CA . GLU A 1 188 ? -1.725 -7.750 -15.637 1.00 96.25 188 GLU A CA 1
ATOM 1412 C C . GLU A 1 188 ? -0.715 -8.881 -15.422 1.00 96.25 188 GLU A C 1
ATOM 1414 O O . GLU A 1 188 ? -1.114 -10.016 -15.170 1.00 96.25 188 GLU A O 1
ATOM 1419 N N . ASN A 1 189 ? 0.581 -8.558 -15.393 1.00 95.06 189 ASN A N 1
ATOM 1420 C CA . ASN A 1 189 ? 1.658 -9.492 -15.050 1.00 95.06 189 ASN A CA 1
ATOM 1421 C C . ASN A 1 189 ? 1.849 -9.686 -13.531 1.00 95.06 189 ASN A C 1
ATOM 1423 O O . ASN A 1 189 ? 2.869 -10.215 -13.089 1.00 95.06 189 ASN A O 1
ATOM 1427 N N . GLY A 1 190 ? 0.876 -9.264 -12.719 1.00 94.00 190 GLY A N 1
ATOM 1428 C CA . GLY A 1 190 ? 0.840 -9.531 -11.283 1.00 94.00 190 GLY A CA 1
ATOM 1429 C C . GLY A 1 190 ? 1.652 -8.570 -10.414 1.00 94.00 190 GLY A C 1
ATOM 1430 O O . GLY A 1 190 ? 1.755 -8.808 -9.216 1.00 94.00 190 GLY A O 1
ATOM 1431 N N . ASN A 1 191 ? 2.208 -7.476 -10.949 1.00 97.88 191 ASN A N 1
ATOM 1432 C CA . ASN A 1 191 ? 2.894 -6.498 -10.107 1.00 97.88 191 ASN A CA 1
ATOM 1433 C C . ASN A 1 191 ? 1.901 -5.774 -9.184 1.00 97.88 191 ASN A C 1
ATOM 1435 O O . ASN A 1 191 ? 1.045 -5.002 -9.621 1.00 97.88 191 ASN A O 1
ATOM 1439 N N . THR A 1 192 ? 2.045 -6.029 -7.890 1.00 97.69 192 THR A N 1
ATOM 1440 C CA . THR A 1 192 ? 1.149 -5.551 -6.841 1.00 97.69 192 THR A CA 1
ATOM 1441 C C . THR A 1 192 ? 1.177 -4.032 -6.676 1.00 97.69 192 THR A C 1
ATOM 1443 O O . THR A 1 192 ? 0.130 -3.416 -6.476 1.00 97.69 192 THR A O 1
ATOM 1446 N N . GLU A 1 193 ? 2.348 -3.405 -6.807 1.00 96.81 193 GLU A N 1
ATOM 1447 C CA . GLU A 1 193 ? 2.480 -1.950 -6.733 1.00 96.81 193 GLU A CA 1
ATOM 1448 C C . GLU A 1 193 ? 1.779 -1.259 -7.908 1.00 96.81 193 GLU A C 1
ATOM 1450 O O . GLU A 1 193 ? 1.073 -0.275 -7.706 1.00 96.81 193 GLU A O 1
ATOM 1455 N N . ALA A 1 194 ? 1.890 -1.810 -9.119 1.00 97.88 194 ALA A N 1
ATOM 1456 C CA . ALA A 1 194 ? 1.188 -1.316 -10.298 1.00 97.88 194 ALA A CA 1
ATOM 1457 C C . ALA A 1 194 ? -0.332 -1.439 -10.154 1.00 97.88 194 ALA A C 1
ATOM 1459 O O . ALA A 1 194 ? -1.054 -0.498 -10.476 1.00 97.88 194 ALA A O 1
ATOM 1460 N N . GLN A 1 195 ? -0.823 -2.569 -9.632 1.00 98.50 195 GLN A N 1
ATOM 1461 C CA . GLN A 1 195 ? -2.247 -2.752 -9.337 1.00 98.50 195 GLN A CA 1
ATOM 1462 C C . GLN A 1 195 ? -2.742 -1.694 -8.344 1.00 98.50 195 GLN A C 1
ATOM 1464 O O . GLN A 1 195 ? -3.771 -1.066 -8.576 1.00 98.50 195 GLN A O 1
ATOM 1469 N N . PHE A 1 196 ? -1.993 -1.434 -7.270 1.00 98.00 196 PHE A N 1
ATOM 1470 C CA . PHE A 1 196 ? -2.340 -0.368 -6.333 1.00 98.00 196 PHE A CA 1
ATOM 1471 C C . PHE A 1 196 ? -2.322 1.019 -6.998 1.00 98.00 196 PHE A C 1
ATOM 1473 O O . PHE A 1 196 ? -3.282 1.773 -6.844 1.00 98.00 196 PHE A O 1
ATOM 1480 N N . SER A 1 197 ? -1.287 1.346 -7.780 1.00 97.69 197 SER A N 1
ATOM 1481 C CA . SER A 1 197 ? -1.188 2.625 -8.499 1.00 97.69 197 SER A CA 1
ATOM 1482 C C . SER A 1 197 ? -2.347 2.851 -9.472 1.00 97.69 197 SER A C 1
ATOM 1484 O O . SER A 1 197 ? -2.898 3.949 -9.507 1.00 97.69 197 SER A O 1
ATOM 1486 N N . LEU A 1 198 ? -2.771 1.824 -10.217 1.00 97.75 198 LEU A N 1
ATOM 1487 C CA . LEU A 1 198 ? -3.962 1.908 -11.068 1.00 97.75 198 LEU A CA 1
ATOM 1488 C C . LEU A 1 198 ? -5.222 2.154 -10.241 1.00 97.75 198 LEU A C 1
ATOM 1490 O O . LEU A 1 198 ? -6.025 3.009 -10.606 1.00 97.75 198 LEU A O 1
ATOM 1494 N N . GLY A 1 199 ? -5.367 1.464 -9.105 1.00 97.25 199 GLY A N 1
ATOM 1495 C CA . GLY A 1 199 ? -6.459 1.708 -8.164 1.00 97.25 199 GLY A CA 1
ATOM 1496 C C . GLY A 1 199 ? -6.527 3.172 -7.720 1.00 97.25 199 GLY A C 1
ATOM 1497 O O . GLY A 1 199 ? -7.605 3.768 -7.700 1.00 97.25 199 GLY A O 1
ATOM 1498 N N . VAL A 1 200 ? -5.373 3.784 -7.441 1.00 96.75 200 VAL A N 1
ATOM 1499 C CA . VAL A 1 200 ? -5.279 5.211 -7.103 1.00 96.75 200 VAL A CA 1
ATOM 1500 C C . VAL A 1 200 ? -5.686 6.085 -8.285 1.00 96.75 200 VAL A C 1
ATOM 1502 O O . VAL A 1 200 ? -6.517 6.970 -8.105 1.00 96.75 200 VAL A O 1
ATOM 1505 N N . PHE A 1 201 ? -5.162 5.837 -9.488 1.00 96.44 201 PHE A N 1
ATOM 1506 C CA . PHE A 1 201 ? -5.470 6.668 -10.655 1.00 96.44 201 PHE A CA 1
ATOM 1507 C C . PHE A 1 201 ? -6.939 6.619 -11.064 1.00 96.44 201 PHE A C 1
ATOM 1509 O O . PHE A 1 201 ? -7.499 7.673 -11.353 1.00 96.44 201 PHE A O 1
ATOM 1516 N N . TYR A 1 202 ? -7.574 5.446 -11.023 1.00 97.75 202 TYR A N 1
ATOM 1517 C CA . TYR A 1 202 ? -9.017 5.335 -11.233 1.00 97.75 202 TYR A CA 1
ATOM 1518 C C . TYR A 1 202 ? -9.811 6.005 -10.109 1.00 97.75 202 TYR A C 1
ATOM 1520 O O . TYR A 1 202 ? -10.825 6.633 -10.377 1.00 97.75 202 TYR A O 1
ATOM 1528 N N . SER A 1 203 ? -9.343 5.956 -8.857 1.00 95.50 203 SER A N 1
ATOM 1529 C CA . SER A 1 203 ? -10.061 6.579 -7.737 1.00 95.50 203 SER A CA 1
ATOM 1530 C C . SER A 1 203 ? -10.091 8.108 -7.789 1.00 95.50 203 SER A C 1
ATOM 1532 O O . SER A 1 203 ? -10.925 8.693 -7.108 1.00 95.50 203 SER A O 1
ATOM 1534 N N . VAL A 1 204 ? -9.158 8.752 -8.498 1.00 95.06 204 VAL A N 1
ATOM 1535 C CA . VAL A 1 204 ? -9.059 10.224 -8.567 1.00 95.06 204 VAL A CA 1
ATOM 1536 C C . VAL A 1 204 ? -9.210 10.782 -9.985 1.00 95.06 204 VAL A C 1
ATOM 1538 O O . VAL A 1 204 ? -9.200 11.997 -10.154 1.00 95.06 204 VAL A O 1
ATOM 1541 N N . GLY A 1 205 ? -9.278 9.922 -11.005 1.00 93.75 205 GLY A N 1
ATOM 1542 C CA . GLY A 1 205 ? -9.286 10.328 -12.412 1.00 93.75 205 GLY A CA 1
ATOM 1543 C C . GLY A 1 205 ? -7.998 11.037 -12.849 1.00 93.75 205 GLY A C 1
ATOM 1544 O O . GLY A 1 205 ? -8.034 12.181 -13.300 1.00 93.75 205 GLY A O 1
ATOM 1545 N N . ALA A 1 206 ? -6.839 10.388 -12.685 1.00 92.81 206 ALA A N 1
ATOM 1546 C CA . ALA A 1 206 ? -5.528 10.963 -13.016 1.00 92.81 206 ALA A CA 1
ATOM 1547 C C . ALA A 1 206 ? -4.841 10.293 -14.218 1.00 92.81 206 ALA A C 1
ATOM 1549 O O . ALA A 1 206 ? -5.177 9.184 -14.626 1.00 92.81 206 ALA A O 1
ATOM 1550 N N . ASN A 1 207 ? -3.822 10.969 -14.765 1.00 88.69 207 ASN A N 1
ATOM 1551 C CA . ASN A 1 207 ? -2.950 10.453 -15.831 1.00 88.69 207 ASN A CA 1
ATOM 1552 C C . ASN A 1 207 ? -3.695 10.001 -17.104 1.00 88.69 207 ASN A C 1
ATOM 1554 O O . ASN A 1 207 ? -3.269 9.082 -17.797 1.00 88.69 207 ASN A O 1
ATOM 1558 N N . GLY A 1 208 ? -4.801 10.680 -17.425 1.00 87.25 208 GLY A N 1
ATOM 1559 C CA . GLY A 1 208 ? -5.623 10.387 -18.602 1.00 87.25 208 GLY A CA 1
ATOM 1560 C C . GLY A 1 208 ? -6.663 9.284 -18.388 1.00 87.25 208 GLY A C 1
ATOM 1561 O O . GLY A 1 208 ? -7.376 8.954 -19.333 1.00 87.25 208 GLY A O 1
ATOM 1562 N N . LEU A 1 20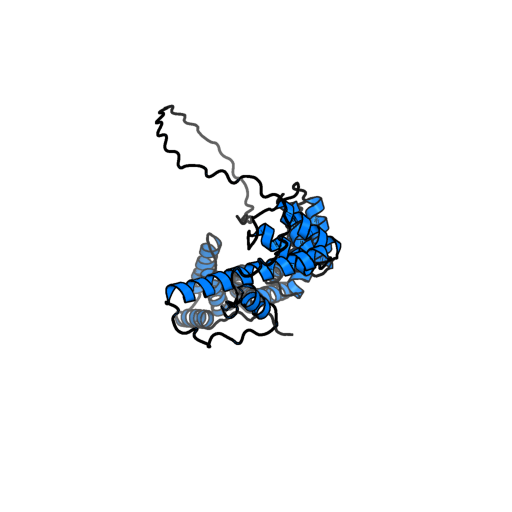9 ? -6.781 8.737 -17.173 1.00 92.38 209 LEU A N 1
ATOM 1563 C CA . LEU A 1 209 ? -7.886 7.858 -16.797 1.00 92.38 209 LEU A CA 1
ATOM 1564 C C . LEU A 1 209 ? -9.072 8.668 -16.255 1.00 92.38 209 LEU A C 1
ATOM 1566 O O . LEU A 1 209 ? -8.856 9.646 -15.536 1.00 92.38 209 LEU A O 1
ATOM 1570 N N . PRO A 1 210 ? -10.319 8.270 -16.570 1.00 94.44 210 PRO A N 1
ATOM 1571 C CA . PRO A 1 210 ? -11.493 8.821 -15.910 1.00 94.44 210 PRO A CA 1
ATOM 1572 C C . PRO A 1 210 ? -11.559 8.356 -14.451 1.00 94.44 210 PRO A C 1
ATOM 1574 O O . PRO A 1 210 ? -11.022 7.304 -14.095 1.00 94.44 210 PRO A O 1
ATOM 1577 N N . GLU A 1 211 ? -12.243 9.136 -13.617 1.00 96.62 211 GLU A N 1
ATOM 1578 C CA . GLU A 1 211 ? -12.595 8.695 -12.270 1.00 96.62 211 GLU A CA 1
ATOM 1579 C C . GLU A 1 211 ? -13.607 7.543 -12.363 1.00 96.62 211 GLU A C 1
ATOM 1581 O O . GLU A 1 211 ? -14.686 7.696 -12.937 1.00 96.62 211 GLU A O 1
ATOM 1586 N N . ASP A 1 212 ? -13.240 6.385 -11.820 1.00 97.50 212 ASP A N 1
ATOM 1587 C CA . ASP A 1 212 ? -14.065 5.182 -11.769 1.00 97.50 212 ASP A CA 1
ATOM 1588 C C . ASP A 1 212 ? -13.780 4.424 -10.468 1.00 97.50 212 ASP A C 1
ATOM 1590 O O . ASP A 1 212 ? -12.800 3.690 -10.319 1.00 97.50 212 ASP A O 1
ATOM 1594 N N . GLU A 1 213 ? -14.669 4.604 -9.497 1.00 95.94 213 GLU A N 1
ATOM 1595 C CA . GLU A 1 213 ? -14.565 3.954 -8.193 1.00 95.94 213 GLU A CA 1
ATOM 1596 C C . GLU A 1 213 ? -14.697 2.421 -8.277 1.00 95.94 213 GLU A C 1
ATOM 1598 O O . GLU A 1 213 ? -14.127 1.699 -7.453 1.00 95.94 213 GLU A O 1
ATOM 1603 N N . GLY A 1 214 ? -15.423 1.901 -9.273 1.00 97.19 214 GLY A N 1
ATOM 1604 C CA . GLY A 1 214 ? -15.601 0.466 -9.488 1.00 97.19 214 GLY A CA 1
ATOM 1605 C C . GLY A 1 214 ? -14.321 -0.199 -9.988 1.00 97.19 214 GLY A C 1
ATOM 1606 O O . GLY A 1 214 ? -13.896 -1.221 -9.440 1.00 97.19 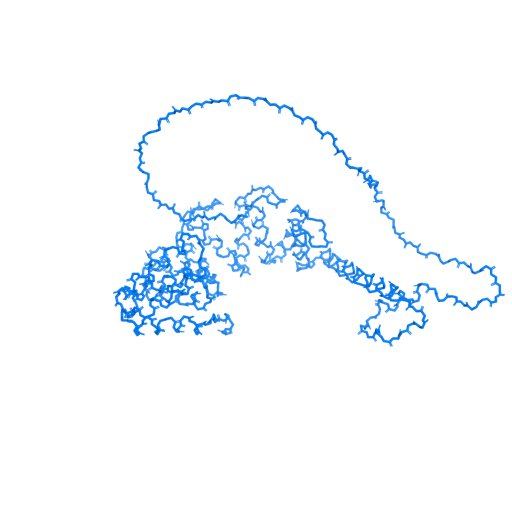214 GLY A O 1
ATOM 1607 N N . GLU A 1 215 ? -13.664 0.402 -10.980 1.00 97.00 215 GLU A N 1
ATOM 1608 C CA . GLU A 1 215 ? -12.347 -0.046 -11.446 1.00 97.00 215 GLU A CA 1
ATOM 1609 C C . GLU A 1 215 ? -11.272 0.151 -10.374 1.00 97.00 215 GLU A C 1
ATOM 1611 O O . GLU A 1 215 ? -10.453 -0.746 -10.150 1.00 97.00 215 GLU A O 1
ATOM 1616 N N . ALA A 1 216 ? -11.322 1.252 -9.617 1.00 97.69 216 ALA A N 1
ATOM 1617 C CA . ALA A 1 216 ? -10.432 1.451 -8.478 1.00 97.69 216 ALA A CA 1
ATOM 1618 C C . ALA A 1 216 ? -10.538 0.298 -7.468 1.00 97.69 216 ALA A C 1
ATOM 1620 O O . ALA A 1 216 ? -9.530 -0.310 -7.096 1.00 97.69 216 ALA A O 1
ATOM 1621 N N . ALA A 1 217 ? -11.761 -0.061 -7.064 1.00 97.50 217 ALA A N 1
ATOM 1622 C CA . ALA A 1 217 ? -11.998 -1.165 -6.141 1.00 97.50 217 ALA A CA 1
ATOM 1623 C C . ALA A 1 217 ? -11.550 -2.523 -6.709 1.00 97.50 217 ALA A C 1
ATOM 1625 O O . ALA A 1 217 ? -11.023 -3.352 -5.963 1.00 97.50 217 ALA A O 1
ATOM 1626 N N . ARG A 1 218 ? -11.704 -2.757 -8.020 1.00 97.94 218 ARG A N 1
ATOM 1627 C CA . ARG A 1 218 ? -11.214 -3.974 -8.692 1.00 97.94 218 ARG A CA 1
ATOM 1628 C C . ARG A 1 218 ? -9.695 -4.097 -8.621 1.00 97.94 218 ARG A C 1
ATOM 1630 O O . ARG A 1 218 ? -9.191 -5.164 -8.270 1.00 97.94 218 ARG A O 1
ATOM 1637 N N . TRP A 1 219 ? -8.965 -3.025 -8.917 1.00 98.19 219 TRP A N 1
ATOM 1638 C CA . TRP A 1 219 ? -7.503 -3.029 -8.858 1.00 98.19 219 TRP A CA 1
ATOM 1639 C C . TRP A 1 219 ? -6.972 -3.108 -7.425 1.00 98.19 219 TRP A C 1
ATOM 1641 O O . TRP A 1 219 ? -6.067 -3.904 -7.159 1.00 98.19 219 TRP A O 1
ATOM 1651 N N . TYR A 1 220 ? -7.589 -2.391 -6.479 1.00 98.12 220 TYR A N 1
ATOM 1652 C CA . TYR A 1 220 ? -7.272 -2.549 -5.058 1.00 98.12 220 TYR A CA 1
ATOM 1653 C C . TYR A 1 220 ? -7.515 -3.975 -4.575 1.00 98.12 220 TYR A C 1
ATOM 1655 O O . TYR A 1 220 ? -6.684 -4.498 -3.841 1.00 98.12 220 TYR A O 1
ATOM 1663 N N . ARG A 1 221 ? -8.596 -4.633 -5.014 1.00 98.00 221 ARG A N 1
ATOM 1664 C CA . ARG A 1 221 ? -8.861 -6.036 -4.673 1.00 98.00 221 ARG A CA 1
ATOM 1665 C C . ARG A 1 221 ? -7.746 -6.963 -5.136 1.00 98.00 221 ARG A C 1
ATOM 1667 O O . ARG A 1 221 ? -7.234 -7.709 -4.308 1.00 98.00 221 ARG A O 1
ATOM 1674 N N . LYS A 1 222 ? -7.305 -6.858 -6.393 1.00 97.75 222 LYS A N 1
ATOM 1675 C CA . LYS A 1 222 ? -6.181 -7.664 -6.901 1.00 97.75 222 LYS A CA 1
ATOM 1676 C C . LYS A 1 222 ? -4.914 -7.474 -6.055 1.00 97.75 222 LYS A C 1
ATOM 1678 O O . LYS A 1 222 ? -4.298 -8.455 -5.647 1.00 97.75 222 LYS A O 1
ATOM 1683 N N . ALA A 1 223 ? -4.561 -6.231 -5.720 1.00 97.81 223 ALA A N 1
ATOM 1684 C CA . ALA A 1 223 ? -3.384 -5.958 -4.892 1.00 97.81 223 ALA A CA 1
ATOM 1685 C C . ALA A 1 223 ? -3.554 -6.448 -3.440 1.00 97.81 223 ALA A C 1
ATOM 1687 O O . ALA A 1 223 ? -2.621 -6.975 -2.831 1.00 97.81 223 ALA A O 1
ATOM 1688 N N . ALA A 1 224 ? -4.756 -6.298 -2.882 1.00 97.25 224 ALA A N 1
ATOM 1689 C CA . ALA A 1 224 ? -5.090 -6.693 -1.519 1.00 97.25 224 ALA A CA 1
ATOM 1690 C C . ALA A 1 224 ? -5.076 -8.218 -1.325 1.00 97.25 224 ALA A C 1
ATOM 1692 O O . ALA A 1 224 ? -4.615 -8.705 -0.287 1.00 97.25 224 ALA A O 1
ATOM 1693 N N . GLU A 1 225 ? -5.551 -8.965 -2.324 1.00 97.06 225 GLU A N 1
ATOM 1694 C CA . GLU A 1 225 ? -5.513 -10.431 -2.377 1.00 97.06 225 GLU A CA 1
ATOM 1695 C C . GLU A 1 225 ? -4.076 -10.963 -2.419 1.00 97.06 225 GLU A C 1
ATOM 1697 O O . GLU A 1 225 ? -3.789 -11.982 -1.797 1.00 97.06 225 GLU A O 1
ATOM 1702 N N . GLN A 1 226 ? -3.151 -10.223 -3.038 1.00 96.12 226 GLN A N 1
ATOM 1703 C CA . GLN A 1 226 ? -1.712 -10.513 -3.008 1.00 96.12 226 GLN A CA 1
ATOM 1704 C C . GLN A 1 226 ? -1.015 -10.098 -1.699 1.00 96.12 226 GLN A C 1
ATOM 1706 O O . GLN A 1 226 ? 0.205 -10.199 -1.580 1.00 96.12 226 GLN A O 1
ATOM 1711 N N . GLY A 1 227 ? -1.768 -9.619 -0.707 1.00 95.50 227 GLY A N 1
ATOM 1712 C CA . GLY A 1 227 ? -1.234 -9.297 0.611 1.00 95.50 227 GLY A CA 1
ATOM 1713 C C . GLY A 1 227 ? -0.767 -7.853 0.790 1.00 95.50 227 GLY A C 1
ATOM 1714 O O . GLY A 1 227 ? -0.231 -7.549 1.850 1.00 95.50 227 GLY A O 1
ATOM 1715 N N . TYR A 1 228 ? -0.966 -6.950 -0.177 1.00 96.50 228 TYR A N 1
ATOM 1716 C CA . TYR A 1 228 ? -0.467 -5.573 -0.066 1.00 96.50 228 TYR A CA 1
ATOM 1717 C C . TYR A 1 228 ? -1.212 -4.777 1.017 1.00 96.50 228 TYR A C 1
ATOM 1719 O O . TYR A 1 228 ? -2.399 -4.487 0.827 1.00 96.50 228 TYR A O 1
ATOM 1727 N N . PRO A 1 229 ? -0.560 -4.393 2.135 1.00 95.69 229 PRO A N 1
ATOM 1728 C CA . PRO A 1 229 ? -1.258 -3.835 3.296 1.00 95.69 229 PRO A CA 1
ATOM 1729 C C . PRO A 1 229 ? -2.015 -2.547 2.970 1.00 95.69 229 PRO A C 1
ATOM 1731 O O . PRO A 1 229 ? -3.176 -2.384 3.345 1.00 95.69 229 PRO A O 1
ATOM 1734 N N . THR A 1 230 ? -1.399 -1.666 2.186 1.00 95.81 230 THR A N 1
ATOM 1735 C CA . THR A 1 230 ? -1.999 -0.384 1.820 1.00 95.81 230 THR A CA 1
ATOM 1736 C C . THR A 1 230 ? -3.211 -0.574 0.900 1.00 95.81 230 THR A C 1
ATOM 1738 O O . THR A 1 230 ? -4.232 0.076 1.106 1.00 95.81 230 THR A O 1
ATOM 1741 N N . ALA A 1 231 ? -3.182 -1.535 -0.038 1.00 97.50 231 ALA A N 1
ATOM 1742 C CA . ALA A 1 231 ? -4.362 -1.863 -0.853 1.00 97.50 231 ALA A CA 1
ATOM 1743 C C . ALA A 1 231 ? -5.472 -2.524 -0.033 1.00 97.50 231 ALA A C 1
ATOM 1745 O O . ALA A 1 231 ? -6.643 -2.237 -0.264 1.00 97.50 231 ALA A O 1
ATOM 1746 N N . GLN A 1 232 ? -5.126 -3.386 0.929 1.00 98.25 232 GLN A N 1
ATOM 1747 C CA . GLN A 1 232 ? -6.097 -3.965 1.861 1.00 98.25 232 GLN A CA 1
ATOM 1748 C C . GLN A 1 232 ? -6.799 -2.862 2.663 1.00 98.25 232 GLN A C 1
ATOM 1750 O O . GLN A 1 232 ? -8.024 -2.868 2.762 1.00 98.25 232 GLN A O 1
ATOM 1755 N N . CYS A 1 233 ? -6.053 -1.872 3.160 1.00 97.56 233 CYS A N 1
ATOM 1756 C CA . CYS A 1 233 ? -6.627 -0.704 3.821 1.00 97.56 233 CYS A CA 1
ATOM 1757 C C . CYS A 1 233 ? -7.538 0.098 2.876 1.00 97.56 233 CYS A C 1
ATOM 1759 O O . CYS A 1 233 ? -8.684 0.382 3.219 1.00 97.56 233 CYS A O 1
ATOM 1761 N N . SER A 1 234 ? -7.075 0.418 1.663 1.00 97.81 234 SER A N 1
ATOM 1762 C CA . SER A 1 234 ? -7.874 1.160 0.680 1.00 97.81 234 SER A CA 1
ATOM 1763 C C . SER A 1 234 ? -9.160 0.429 0.297 1.00 97.81 234 SER A C 1
ATOM 1765 O O . SER A 1 234 ? -10.215 1.057 0.228 1.00 97.81 234 SER A O 1
ATOM 1767 N N . LEU A 1 235 ? -9.105 -0.890 0.096 1.00 97.56 235 LEU A N 1
ATOM 1768 C CA . LEU A 1 235 ? -10.282 -1.709 -0.189 1.00 97.56 235 LEU A CA 1
ATOM 1769 C C . LEU A 1 235 ? -11.247 -1.748 1.001 1.00 97.56 235 LEU A C 1
ATOM 1771 O O . LEU A 1 235 ? -12.455 -1.634 0.799 1.00 97.56 235 LEU A O 1
ATOM 1775 N N . GLY A 1 236 ? -10.725 -1.838 2.229 1.00 97.06 236 GLY A N 1
ATOM 1776 C CA . GLY A 1 236 ? -11.517 -1.687 3.450 1.00 97.06 236 GLY A CA 1
ATOM 1777 C C . GLY A 1 236 ? -12.301 -0.374 3.452 1.00 97.06 236 GLY A C 1
ATOM 1778 O O . GLY A 1 236 ? -13.511 -0.384 3.663 1.00 97.06 236 GLY A O 1
ATOM 1779 N N . SER A 1 237 ? -11.656 0.735 3.076 1.00 96.56 237 SER A N 1
ATOM 1780 C CA . SER A 1 237 ? -12.315 2.042 2.956 1.00 96.56 237 SER A CA 1
ATOM 1781 C C . SER A 1 237 ? -13.359 2.099 1.843 1.00 96.56 237 SER A C 1
ATOM 1783 O O . SER A 1 237 ? -14.389 2.752 2.014 1.00 96.56 237 SER A O 1
ATOM 1785 N N . LYS A 1 238 ? -13.151 1.396 0.721 1.00 97.25 238 LYS A N 1
ATOM 1786 C CA . LYS A 1 238 ? -14.172 1.284 -0.335 1.00 97.25 238 LYS A CA 1
ATOM 1787 C C . LYS A 1 238 ? -15.427 0.572 0.176 1.00 97.25 238 LYS A C 1
ATOM 1789 O O . LYS A 1 238 ? -16.522 1.090 -0.031 1.00 97.25 238 LYS A O 1
ATOM 1794 N N . TYR A 1 239 ? -15.278 -0.533 0.911 1.00 97.75 239 TYR A N 1
ATOM 1795 C CA . TYR A 1 239 ? -16.402 -1.231 1.549 1.00 97.75 239 TYR A CA 1
ATOM 1796 C C . TYR A 1 239 ? -17.055 -0.422 2.673 1.00 97.75 239 TYR A C 1
ATOM 1798 O O . TYR A 1 239 ? -18.279 -0.396 2.771 1.00 97.75 239 TYR A O 1
ATOM 1806 N N . PHE A 1 240 ? -16.268 0.279 3.490 1.00 95.62 240 PHE A N 1
ATOM 1807 C CA . PHE A 1 240 ? -16.786 1.100 4.585 1.00 95.62 240 PHE A CA 1
ATOM 1808 C C . PHE A 1 240 ? -17.659 2.251 4.072 1.00 95.62 240 PHE A C 1
ATOM 1810 O O . PHE A 1 240 ? -18.722 2.531 4.627 1.00 95.62 240 PHE A O 1
ATOM 1817 N N . LEU A 1 241 ? -17.228 2.910 2.993 1.00 94.75 241 LEU A N 1
ATOM 1818 C CA . LEU A 1 241 ? -17.931 4.052 2.402 1.00 94.75 241 LEU A CA 1
ATOM 1819 C C . LEU A 1 241 ? -18.957 3.659 1.329 1.00 94.75 241 LEU A C 1
ATOM 1821 O O . LEU A 1 241 ? -19.720 4.518 0.897 1.00 94.75 241 LEU A O 1
ATOM 1825 N N . GLY A 1 242 ? -18.959 2.406 0.866 1.00 95.25 242 GLY A N 1
ATOM 1826 C CA . GLY A 1 242 ? -19.783 1.974 -0.266 1.00 95.25 242 GLY A CA 1
ATOM 1827 C C . GLY A 1 242 ? -19.390 2.628 -1.597 1.00 95.25 242 GLY A C 1
ATOM 1828 O O . GLY A 1 242 ? -20.256 2.942 -2.413 1.00 95.25 242 GLY A O 1
ATOM 1829 N N . ARG A 1 243 ? -18.095 2.897 -1.812 1.00 93.50 243 ARG A N 1
ATOM 1830 C CA . ARG A 1 243 ? -17.582 3.535 -3.039 1.00 93.50 243 ARG A CA 1
ATOM 1831 C C . ARG A 1 243 ? -17.048 2.485 -4.000 1.00 93.50 243 ARG A C 1
ATOM 1833 O O . ARG A 1 243 ? -16.096 1.784 -3.671 1.00 93.50 243 ARG A O 1
ATOM 1840 N N . GLY A 1 244 ? -17.674 2.355 -5.169 1.00 92.31 244 GLY A N 1
ATOM 1841 C CA . GLY A 1 244 ? -17.291 1.364 -6.185 1.00 92.31 244 GLY A CA 1
ATOM 1842 C C . GLY A 1 244 ? -17.656 -0.086 -5.845 1.00 92.31 244 GLY A C 1
ATOM 1843 O O . GLY A 1 244 ? -17.629 -0.955 -6.714 1.00 92.31 244 GLY A O 1
ATOM 1844 N N . VAL A 1 245 ? -18.045 -0.350 -4.597 1.00 96.12 245 VAL A N 1
ATOM 1845 C CA . VAL A 1 245 ? -18.586 -1.616 -4.095 1.00 96.12 245 VAL A CA 1
ATOM 1846 C C . VAL A 1 245 ? -19.771 -1.322 -3.173 1.00 96.12 245 VAL A C 1
ATOM 1848 O O . VAL A 1 245 ? -19.802 -0.248 -2.570 1.00 96.12 245 VAL A O 1
ATOM 1851 N N . PRO A 1 246 ? -20.741 -2.243 -3.030 1.00 96.88 246 PRO A N 1
ATOM 1852 C CA . PRO A 1 246 ? -21.786 -2.111 -2.020 1.00 96.88 246 PRO A CA 1
ATOM 1853 C C . PRO A 1 246 ? -21.184 -1.932 -0.624 1.00 96.88 246 PRO A C 1
ATOM 1855 O O . PRO A 1 246 ? -20.179 -2.566 -0.297 1.00 96.88 246 PRO A O 1
ATOM 1858 N N . GLN A 1 247 ? -21.797 -1.067 0.186 1.00 96.50 247 GLN A N 1
ATOM 1859 C CA . GLN A 1 247 ? -21.335 -0.834 1.549 1.00 96.50 247 GLN A CA 1
ATOM 1860 C C . GLN A 1 247 ? -21.451 -2.116 2.375 1.00 96.50 247 GLN A C 1
ATOM 1862 O O . GLN A 1 247 ? -22.521 -2.716 2.453 1.00 96.50 247 GLN A O 1
ATOM 1867 N N . ASP A 1 248 ? -20.348 -2.502 3.010 1.00 97.12 248 ASP A N 1
ATOM 1868 C CA . ASP A 1 248 ? -20.278 -3.684 3.862 1.00 97.12 248 ASP A CA 1
ATOM 1869 C C . ASP A 1 248 ? -19.241 -3.466 4.969 1.00 97.12 248 ASP A C 1
ATOM 1871 O O . ASP A 1 248 ? -18.028 -3.543 4.762 1.00 97.12 248 ASP A O 1
ATOM 1875 N N . TYR A 1 249 ? -19.722 -3.190 6.180 1.00 94.81 249 TYR A N 1
ATOM 1876 C CA . TYR A 1 249 ? -18.849 -2.994 7.333 1.00 94.81 249 TYR A CA 1
ATOM 1877 C C . TYR A 1 249 ? -18.135 -4.284 7.761 1.00 94.81 249 TYR A C 1
ATOM 1879 O O . TYR A 1 249 ? -17.032 -4.216 8.300 1.00 94.81 249 TYR A O 1
ATOM 1887 N N . ALA A 1 250 ? -18.715 -5.462 7.529 1.00 95.19 250 ALA A N 1
ATOM 1888 C CA . ALA A 1 250 ? -18.076 -6.719 7.903 1.00 95.19 250 ALA A CA 1
ATOM 1889 C C . ALA A 1 250 ? -16.876 -7.009 6.997 1.00 95.19 250 ALA A C 1
ATOM 1891 O O . ALA A 1 250 ? -15.800 -7.359 7.489 1.00 95.19 250 ALA A O 1
ATOM 1892 N N . GLU A 1 251 ? -17.022 -6.793 5.690 1.00 95.94 251 GLU A N 1
ATOM 1893 C CA . GLU A 1 251 ? -15.899 -6.897 4.758 1.00 95.94 251 GLU A CA 1
ATOM 1894 C C . GLU A 1 251 ? -14.867 -5.785 4.977 1.00 95.94 251 GLU A C 1
ATOM 1896 O O . GLU A 1 251 ? -13.666 -6.067 4.979 1.00 95.94 251 GLU A O 1
ATOM 1901 N N . ALA A 1 252 ? -15.291 -4.554 5.284 1.00 97.06 252 ALA A N 1
ATOM 1902 C CA . ALA A 1 252 ? -14.364 -3.488 5.671 1.00 97.06 252 ALA A CA 1
ATOM 1903 C C . ALA A 1 252 ? -13.501 -3.888 6.882 1.00 97.06 252 ALA A C 1
ATOM 1905 O O . ALA A 1 252 ? -12.272 -3.844 6.807 1.00 97.06 252 ALA A O 1
ATOM 1906 N N . ALA A 1 253 ? -14.126 -4.376 7.961 1.00 95.88 253 ALA A N 1
ATOM 1907 C CA . ALA A 1 253 ? -13.425 -4.833 9.162 1.00 95.88 253 ALA A CA 1
ATOM 1908 C C . ALA A 1 253 ? -12.441 -5.975 8.868 1.00 95.88 253 ALA A C 1
ATOM 1910 O O . ALA A 1 253 ? -11.344 -6.015 9.432 1.00 95.88 253 ALA A O 1
ATOM 1911 N N . ARG A 1 254 ? -12.806 -6.900 7.971 1.00 96.50 254 ARG A N 1
ATOM 1912 C CA . ARG A 1 254 ? -11.935 -8.006 7.545 1.00 96.50 254 ARG A CA 1
ATOM 1913 C C . ARG A 1 254 ? -10.696 -7.507 6.812 1.00 96.50 254 ARG A C 1
ATOM 1915 O O . ARG A 1 254 ? -9.591 -7.953 7.126 1.00 96.50 254 ARG A O 1
ATOM 1922 N N . TRP A 1 255 ? -10.852 -6.587 5.865 1.00 97.81 255 TRP A N 1
ATOM 1923 C CA . TRP A 1 255 ? -9.722 -6.031 5.120 1.00 97.81 255 TRP A CA 1
ATOM 1924 C C . TRP A 1 255 ? -8.834 -5.138 5.987 1.00 97.81 255 TRP A C 1
ATOM 1926 O O . TRP A 1 255 ? -7.612 -5.307 5.964 1.00 97.81 255 TRP A O 1
ATOM 1936 N N . TYR A 1 256 ? -9.420 -4.285 6.833 1.00 97.31 256 TYR A N 1
ATOM 1937 C CA . TYR A 1 256 ? -8.656 -3.513 7.812 1.00 97.31 256 TYR A CA 1
ATOM 1938 C C . TYR A 1 256 ? -7.900 -4.411 8.782 1.00 97.31 256 TYR A C 1
ATOM 1940 O O . TYR A 1 256 ? -6.733 -4.151 9.048 1.00 97.31 256 TYR A O 1
ATOM 1948 N N . ARG A 1 257 ? -8.495 -5.516 9.254 1.00 95.75 257 ARG A N 1
ATOM 1949 C CA . ARG A 1 257 ? -7.781 -6.480 10.101 1.00 95.75 257 ARG A CA 1
ATOM 1950 C C . ARG A 1 257 ? -6.545 -7.045 9.413 1.00 95.75 257 ARG A C 1
ATOM 1952 O O . ARG A 1 257 ? -5.488 -7.077 10.034 1.00 95.75 257 ARG A O 1
ATOM 1959 N N . LYS A 1 258 ? -6.665 -7.482 8.155 1.00 96.25 258 LYS A N 1
ATOM 1960 C CA . LYS A 1 258 ? -5.531 -8.033 7.395 1.00 96.25 258 LYS A CA 1
ATOM 1961 C C . LYS A 1 258 ? -4.394 -7.015 7.263 1.00 96.25 258 LYS A C 1
ATOM 1963 O O . LYS A 1 258 ? -3.243 -7.367 7.499 1.00 96.25 258 LYS A O 1
ATOM 1968 N N . ALA A 1 259 ? -4.714 -5.760 6.956 1.00 96.81 259 ALA A N 1
ATOM 1969 C CA . ALA A 1 259 ? -3.725 -4.690 6.838 1.00 96.81 259 ALA A CA 1
ATOM 1970 C C . ALA A 1 259 ? -3.112 -4.309 8.199 1.00 96.81 259 ALA A C 1
ATOM 1972 O O . ALA A 1 259 ? -1.892 -4.196 8.333 1.00 96.81 259 ALA A O 1
ATOM 1973 N N . ALA A 1 260 ? -3.948 -4.174 9.231 1.00 95.69 260 ALA A N 1
ATOM 1974 C CA . ALA A 1 260 ? -3.541 -3.818 10.587 1.00 95.69 260 ALA A CA 1
ATOM 1975 C C . ALA A 1 260 ? -2.609 -4.870 11.200 1.00 95.69 260 ALA A C 1
ATOM 1977 O O . ALA A 1 260 ? -1.614 -4.508 11.831 1.00 95.69 260 ALA A O 1
ATOM 1978 N N . ASP A 1 261 ? -2.889 -6.156 10.956 1.00 95.06 261 ASP A N 1
ATOM 1979 C CA . ASP A 1 261 ? -2.050 -7.289 11.360 1.00 95.06 261 ASP A CA 1
ATOM 1980 C C . ASP A 1 261 ? -0.660 -7.245 10.701 1.00 95.06 261 ASP A C 1
ATOM 1982 O O . ASP A 1 261 ? 0.306 -7.717 11.295 1.00 95.06 261 ASP A O 1
ATOM 1986 N N . GLN A 1 262 ? -0.531 -6.637 9.518 1.00 94.44 262 GLN A N 1
ATOM 1987 C CA . GLN A 1 262 ? 0.751 -6.413 8.837 1.00 94.44 262 GLN A CA 1
ATOM 1988 C C . GLN A 1 262 ? 1.459 -5.121 9.275 1.00 94.44 262 GLN A C 1
ATOM 1990 O O . GLN A 1 262 ? 2.582 -4.857 8.849 1.00 94.44 262 GLN A O 1
ATOM 1995 N N . GLY A 1 263 ? 0.842 -4.331 10.158 1.00 93.62 263 GLY A N 1
ATOM 1996 C CA . GLY A 1 263 ? 1.417 -3.090 10.672 1.00 93.62 263 GLY A CA 1
ATOM 1997 C C . GLY A 1 263 ? 1.040 -1.829 9.900 1.00 93.62 263 GLY A C 1
ATOM 1998 O O . GLY A 1 263 ? 1.653 -0.797 10.154 1.00 93.62 263 GLY A O 1
ATOM 1999 N N . GLU A 1 264 ? 0.062 -1.887 8.991 1.00 95.44 264 GLU A N 1
ATOM 2000 C CA . GLU A 1 264 ? -0.419 -0.703 8.268 1.00 95.44 264 GLU A CA 1
ATOM 2001 C C . GLU A 1 264 ? -1.122 0.265 9.229 1.00 95.44 264 GLU A C 1
ATOM 2003 O O . GLU A 1 264 ? -2.167 -0.057 9.800 1.00 95.44 264 GLU A O 1
ATOM 2008 N N . THR A 1 265 ? -0.538 1.447 9.416 1.00 94.88 265 THR A N 1
ATOM 2009 C CA . THR A 1 265 ? -0.929 2.417 10.450 1.00 94.88 265 THR A CA 1
ATOM 2010 C C . THR A 1 265 ? -2.363 2.907 10.268 1.00 94.88 265 THR A C 1
ATOM 2012 O O . THR A 1 265 ? -3.131 2.932 11.230 1.00 94.88 265 THR A O 1
ATOM 2015 N N . ASP A 1 266 ? -2.759 3.241 9.037 1.00 94.56 266 ASP A N 1
ATOM 2016 C CA . ASP A 1 266 ? -4.117 3.724 8.767 1.00 94.56 266 ASP A CA 1
ATOM 2017 C C . ASP A 1 266 ? -5.160 2.623 8.991 1.00 94.56 266 ASP A C 1
ATOM 2019 O O . ASP A 1 266 ? -6.234 2.880 9.532 1.00 94.56 266 ASP A O 1
ATOM 2023 N N . ALA A 1 267 ? -4.830 1.369 8.672 1.00 96.31 267 ALA A N 1
ATOM 2024 C CA . ALA A 1 267 ? -5.721 0.248 8.947 1.00 96.31 267 ALA A CA 1
ATOM 2025 C C . ALA A 1 267 ? -5.878 -0.019 10.449 1.00 96.31 267 ALA A C 1
ATOM 2027 O O . ALA A 1 267 ? -6.969 -0.372 10.892 1.00 96.31 267 ALA A O 1
ATOM 2028 N N . GLN A 1 268 ? -4.810 0.162 11.237 1.00 96.50 268 GLN A N 1
ATOM 2029 C CA . GLN A 1 268 ? -4.882 0.098 12.701 1.00 96.50 268 GLN A CA 1
ATOM 2030 C C . GLN A 1 268 ? -5.823 1.181 13.237 1.00 96.50 268 GLN A C 1
ATOM 2032 O O . GLN A 1 268 ? -6.682 0.881 14.062 1.00 96.50 268 GLN A O 1
ATOM 2037 N N . TYR A 1 269 ? -5.730 2.407 12.718 1.00 96.50 269 TYR A N 1
ATOM 2038 C CA . TYR A 1 269 ? -6.647 3.487 13.078 1.00 96.50 269 TYR A CA 1
ATOM 2039 C C . TYR A 1 269 ? -8.111 3.147 12.757 1.00 96.50 269 TYR A C 1
ATOM 2041 O O . TYR A 1 269 ? -8.944 3.149 13.662 1.00 96.50 269 TYR A O 1
ATOM 2049 N N . PHE A 1 270 ? -8.427 2.785 11.508 1.00 96.25 270 PHE A N 1
ATOM 2050 C CA . PHE A 1 270 ? -9.808 2.476 11.114 1.00 96.25 270 PHE A CA 1
ATOM 2051 C C . PHE A 1 270 ? -10.376 1.278 11.872 1.00 96.25 270 PHE A C 1
ATOM 2053 O O . PHE A 1 270 ? -11.538 1.270 12.258 1.00 96.25 270 PHE A O 1
ATOM 2060 N N . LEU A 1 271 ? -9.557 0.269 12.158 1.00 95.12 271 LEU A N 1
ATOM 2061 C CA . LEU A 1 271 ? -9.991 -0.855 12.976 1.00 95.12 271 LEU A CA 1
ATOM 2062 C C . LEU A 1 271 ? -10.302 -0.436 14.423 1.00 95.12 271 LEU A C 1
ATOM 2064 O O . LEU A 1 271 ? -11.239 -0.968 15.022 1.00 95.12 271 LEU A O 1
ATOM 2068 N N . GLY A 1 272 ? -9.541 0.516 14.970 1.00 95.69 272 GLY A N 1
ATOM 2069 C CA . GLY A 1 272 ? -9.831 1.143 16.257 1.00 95.69 272 GLY A CA 1
ATOM 2070 C C . GLY A 1 272 ? -11.189 1.846 16.258 1.00 95.69 272 GLY A C 1
ATOM 2071 O O . GLY A 1 272 ? -11.994 1.605 17.156 1.00 95.69 272 GLY A O 1
ATOM 2072 N N . GLU A 1 273 ? -11.482 2.609 15.205 1.00 95.44 273 GLU A N 1
ATOM 2073 C CA . GLU A 1 273 ? -12.771 3.287 15.003 1.00 95.44 273 GLU A CA 1
ATOM 2074 C C . GLU A 1 273 ? -13.932 2.288 14.923 1.00 95.44 273 GLU A C 1
ATOM 2076 O O . GLU A 1 273 ? -14.944 2.446 15.606 1.00 95.44 273 GLU A O 1
ATOM 2081 N N . MET A 1 274 ? -13.770 1.184 14.188 1.00 95.06 274 MET A N 1
ATOM 2082 C CA . MET A 1 274 ? -14.811 0.152 14.105 1.00 95.06 274 MET A CA 1
ATOM 2083 C C . MET A 1 274 ? -15.119 -0.489 15.464 1.00 95.06 274 MET A C 1
ATOM 2085 O O . MET A 1 274 ? -16.285 -0.765 15.757 1.00 95.06 274 MET A O 1
ATOM 2089 N N . TYR A 1 275 ? -14.106 -0.698 16.311 1.00 95.94 275 TYR A N 1
ATOM 2090 C CA . TYR A 1 275 ? -14.301 -1.179 17.681 1.00 95.94 275 TYR A CA 1
ATOM 2091 C C . TYR A 1 275 ? -14.889 -0.131 18.619 1.00 95.94 275 TYR A C 1
ATOM 2093 O O . TYR A 1 275 ? -15.627 -0.495 19.534 1.00 95.94 275 TYR A O 1
ATOM 2101 N N . GLU A 1 276 ? -14.558 1.141 18.431 1.00 94.62 276 GLU A N 1
ATOM 2102 C CA . GLU A 1 276 ? -15.123 2.230 19.220 1.00 94.62 276 GLU A CA 1
ATOM 2103 C C . GLU A 1 276 ? -16.614 2.401 18.926 1.00 94.62 276 GLU A C 1
ATOM 2105 O O . GLU A 1 276 ? -17.412 2.532 19.850 1.00 94.62 276 GLU A O 1
ATOM 2110 N N . GLU A 1 277 ? -17.004 2.368 17.654 1.00 92.81 277 GLU A N 1
ATOM 2111 C CA . GLU A 1 277 ? -18.389 2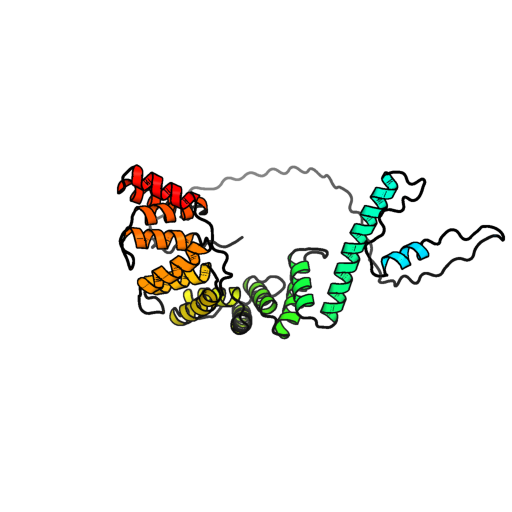.591 17.236 1.00 92.81 277 GLU A CA 1
ATOM 2112 C C . GLU A 1 277 ? -19.239 1.314 17.248 1.00 92.81 277 GLU A C 1
ATOM 2114 O O . GLU A 1 277 ? -20.465 1.382 17.185 1.00 92.81 277 GLU A O 1
ATOM 2119 N N . GLY A 1 278 ? -18.611 0.138 17.324 1.00 90.19 278 GLY A N 1
ATOM 2120 C CA . GLY A 1 278 ? -19.308 -1.144 17.239 1.00 90.19 278 GLY A CA 1
ATOM 2121 C C . GLY A 1 278 ? -19.857 -1.448 15.838 1.00 90.19 278 GLY A C 1
ATOM 2122 O O . GLY A 1 278 ? -20.877 -2.129 15.702 1.00 90.19 278 GLY A O 1
ATOM 2123 N N . ARG A 1 279 ? -19.220 -0.931 14.775 1.00 87.62 279 ARG A N 1
ATOM 2124 C CA . ARG A 1 279 ? -19.625 -1.216 13.387 1.00 87.62 279 ARG A CA 1
ATOM 2125 C C . ARG A 1 279 ? -19.062 -2.556 12.944 1.00 87.62 279 ARG A C 1
ATOM 2127 O O . ARG A 1 279 ? -17.850 -2.713 12.847 1.00 87.62 279 ARG A O 1
ATOM 2134 N N . ALA A 1 280 ? -19.943 -3.514 12.662 1.00 83.38 280 ALA A N 1
ATOM 2135 C CA . ALA A 1 280 ? -19.638 -4.904 12.282 1.00 83.38 280 ALA A CA 1
ATOM 2136 C C . ALA A 1 280 ? -18.828 -5.748 13.286 1.00 83.38 280 ALA A C 1
ATOM 2138 O O . ALA A 1 280 ? -18.816 -6.973 13.179 1.00 83.38 280 ALA A O 1
ATOM 2139 N N . VAL A 1 281 ? -18.200 -5.130 14.282 1.00 87.50 281 VAL A N 1
ATOM 2140 C CA . VAL A 1 281 ? -17.605 -5.782 15.449 1.00 87.50 281 VAL A CA 1
ATOM 2141 C C . VAL A 1 281 ? -18.330 -5.313 16.705 1.00 87.50 281 VAL A C 1
ATOM 2143 O O . VAL A 1 281 ? -18.829 -4.194 16.749 1.00 87.50 281 VAL A O 1
ATOM 2146 N N . ALA A 1 282 ? -18.400 -6.152 17.740 1.00 90.62 282 ALA A N 1
ATOM 2147 C CA . ALA A 1 282 ? -18.942 -5.715 19.024 1.00 90.62 282 ALA A CA 1
ATOM 2148 C C . ALA A 1 282 ? -18.089 -4.569 19.588 1.00 90.62 282 ALA A C 1
ATOM 2150 O O . ALA A 1 282 ? -16.856 -4.645 19.556 1.00 90.62 282 ALA A O 1
ATOM 2151 N N . GLN A 1 283 ? -18.749 -3.532 20.110 1.00 94.94 283 GLN A N 1
ATOM 2152 C CA . GLN A 1 283 ? -18.066 -2.378 20.683 1.00 94.94 283 GLN A CA 1
ATOM 2153 C C . GLN A 1 283 ? -17.089 -2.824 21.777 1.00 94.94 283 GLN A C 1
ATOM 2155 O O . GLN A 1 283 ? -17.449 -3.569 22.691 1.00 94.94 283 GLN A O 1
ATOM 2160 N N . ASN A 1 284 ? -15.836 -2.384 21.671 1.00 96.31 284 ASN A N 1
ATOM 2161 C CA . ASN A 1 284 ? -14.778 -2.764 22.594 1.00 96.31 284 ASN A CA 1
ATOM 2162 C C . ASN A 1 284 ? -13.720 -1.661 22.704 1.00 96.31 284 ASN A C 1
ATOM 2164 O O . ASN A 1 284 ? -12.772 -1.599 21.921 1.00 96.31 284 ASN A O 1
ATOM 2168 N N . TYR A 1 285 ? -13.848 -0.829 23.738 1.00 96.31 285 TYR A N 1
ATOM 2169 C CA . TYR A 1 285 ? -12.921 0.273 23.993 1.00 96.31 285 TYR A CA 1
ATOM 2170 C C . TYR A 1 285 ? -11.486 -0.186 24.296 1.00 96.31 285 TYR A C 1
ATOM 2172 O O . TYR A 1 285 ? -10.543 0.503 23.922 1.00 96.31 285 TYR A O 1
ATOM 2180 N N . VAL A 1 286 ? -11.287 -1.374 24.884 1.00 97.06 286 VAL A N 1
ATOM 2181 C CA . VAL A 1 286 ? -9.939 -1.934 25.115 1.00 97.06 286 VAL A CA 1
ATOM 2182 C C . VAL A 1 286 ? -9.242 -2.214 23.784 1.00 97.06 286 VAL A C 1
ATOM 2184 O O . VAL A 1 286 ? -8.087 -1.836 23.600 1.00 97.06 286 VAL A O 1
ATOM 2187 N N . GLN A 1 287 ? -9.947 -2.841 22.838 1.00 96.38 287 GLN A N 1
ATOM 2188 C CA . GLN A 1 287 ? -9.417 -3.088 21.495 1.00 96.38 287 GLN A CA 1
ATOM 2189 C C . GLN A 1 287 ? -9.218 -1.779 20.727 1.00 96.38 287 GLN A C 1
ATOM 2191 O O . GLN A 1 287 ? -8.160 -1.595 20.134 1.00 96.38 287 GLN A O 1
ATOM 2196 N N . ALA A 1 288 ? -10.182 -0.855 20.780 1.00 97.12 288 ALA A N 1
ATOM 2197 C CA . ALA A 1 288 ? -10.062 0.447 20.129 1.00 97.12 288 ALA A CA 1
ATOM 2198 C C . ALA A 1 288 ? -8.826 1.219 20.619 1.00 97.12 288 ALA A C 1
ATOM 2200 O O . ALA A 1 288 ? -7.980 1.613 19.819 1.00 97.12 288 ALA A O 1
ATOM 2201 N N . HIS A 1 289 ? -8.655 1.339 21.939 1.00 97.75 289 HIS A N 1
ATOM 2202 C CA . HIS A 1 289 ? -7.496 1.993 22.541 1.00 97.75 289 HIS A CA 1
ATOM 2203 C C . HIS A 1 289 ? -6.179 1.301 22.164 1.00 97.75 289 HIS A C 1
ATOM 2205 O O . HIS A 1 289 ? -5.188 1.969 21.872 1.00 97.75 289 HIS A O 1
ATOM 2211 N N . MET A 1 290 ? -6.146 -0.035 22.162 1.00 97.00 290 MET A N 1
ATOM 2212 C CA . MET A 1 290 ? -4.969 -0.811 21.759 1.00 97.00 290 MET A CA 1
ATOM 2213 C C . MET A 1 290 ? -4.558 -0.502 20.311 1.00 97.00 290 MET A C 1
ATOM 2215 O O . MET A 1 290 ? -3.392 -0.181 20.067 1.00 97.00 290 MET A O 1
ATOM 2219 N N . TRP A 1 291 ? -5.510 -0.518 19.374 1.00 97.06 291 TRP A N 1
ATOM 2220 C CA . TRP A 1 291 ? -5.249 -0.230 17.963 1.00 97.06 291 TRP A CA 1
ATOM 2221 C C . TRP A 1 291 ? -4.851 1.228 17.720 1.00 97.06 291 TRP A C 1
ATOM 2223 O O . TRP A 1 291 ? -3.872 1.471 17.013 1.00 97.06 291 TRP A O 1
ATOM 2233 N N . TYR A 1 292 ? -5.514 2.193 18.365 1.00 97.31 292 TYR A N 1
ATOM 2234 C CA . TYR A 1 292 ? -5.112 3.600 18.290 1.00 97.31 292 TYR A CA 1
ATOM 2235 C C . TYR A 1 292 ? -3.720 3.842 18.880 1.00 97.31 292 TYR A C 1
ATOM 2237 O O . TYR A 1 292 ? -2.954 4.637 18.341 1.00 97.31 292 TYR A O 1
ATOM 2245 N N . ASN A 1 293 ? -3.347 3.136 19.952 1.00 96.06 293 ASN A N 1
ATOM 2246 C CA . ASN A 1 293 ? -2.006 3.237 20.522 1.00 96.06 293 ASN A CA 1
ATOM 2247 C C . ASN A 1 293 ? -0.931 2.706 19.558 1.00 96.06 293 ASN A C 1
ATOM 2249 O O . ASN A 1 293 ? 0.120 3.327 19.398 1.00 96.06 293 ASN A O 1
ATOM 2253 N N . LEU A 1 294 ? -1.205 1.588 18.875 1.00 95.56 294 LEU A N 1
ATOM 2254 C CA . LEU A 1 294 ? -0.321 1.065 17.831 1.00 95.56 294 LEU A CA 1
ATOM 2255 C C . LEU A 1 294 ? -0.189 2.041 16.655 1.00 95.56 294 LEU A C 1
ATOM 2257 O O . LEU A 1 294 ? 0.940 2.313 16.238 1.00 95.56 294 LEU A O 1
ATOM 2261 N N . ALA A 1 295 ? -1.301 2.611 16.183 1.00 95.50 295 ALA A N 1
ATOM 2262 C CA . ALA A 1 295 ? -1.300 3.590 15.100 1.00 95.50 295 ALA A CA 1
ATOM 2263 C C . ALA A 1 295 ? -0.490 4.843 15.484 1.00 95.50 295 ALA A C 1
ATOM 2265 O O . ALA A 1 295 ? 0.483 5.197 14.815 1.00 95.50 295 ALA A O 1
ATOM 2266 N N . ALA A 1 296 ? -0.779 5.425 16.652 1.00 94.75 296 ALA A N 1
ATOM 2267 C CA . ALA A 1 296 ? -0.087 6.600 17.170 1.00 94.75 296 ALA A CA 1
ATOM 2268 C C . ALA A 1 296 ? 1.427 6.387 17.324 1.00 94.75 296 ALA A C 1
ATOM 2270 O O . ALA A 1 296 ? 2.198 7.313 17.079 1.00 94.75 296 ALA A O 1
ATOM 2271 N N . SER A 1 297 ? 1.872 5.181 17.695 1.00 92.44 297 SER A N 1
ATOM 2272 C CA . SER A 1 297 ? 3.302 4.880 17.854 1.00 92.44 297 SER A CA 1
ATOM 2273 C C . SER A 1 297 ? 4.102 4.915 16.543 1.00 92.44 297 SER A C 1
ATOM 2275 O O . SER A 1 297 ? 5.324 5.054 16.579 1.00 92.44 297 SER A O 1
ATOM 2277 N N . ARG A 1 298 ? 3.427 4.783 15.391 1.00 88.56 298 ARG A N 1
ATOM 2278 C CA . ARG A 1 298 ? 4.044 4.704 14.054 1.00 88.56 298 ARG A CA 1
ATOM 2279 C C . ARG A 1 298 ? 3.682 5.872 13.142 1.00 88.56 298 ARG A C 1
ATOM 2281 O O . ARG A 1 298 ? 4.380 6.112 12.159 1.00 88.56 298 ARG A O 1
ATOM 2288 N N . ALA A 1 299 ? 2.595 6.575 13.436 1.00 89.25 299 ALA A N 1
ATOM 2289 C CA . ALA A 1 299 ? 2.140 7.718 12.665 1.00 89.25 299 ALA A CA 1
ATOM 2290 C C . ALA A 1 299 ? 3.083 8.926 12.806 1.00 89.25 299 ALA A C 1
ATOM 2292 O O . ALA A 1 299 ? 3.741 9.120 13.827 1.00 89.25 299 ALA A O 1
ATOM 2293 N N . ILE A 1 300 ? 3.114 9.776 11.776 1.00 85.31 300 ILE A N 1
ATOM 2294 C CA . ILE A 1 300 ? 3.895 11.022 11.734 1.00 85.31 300 ILE A CA 1
ATOM 2295 C C . ILE A 1 300 ? 2.945 12.177 11.388 1.00 85.31 300 ILE A C 1
ATOM 2297 O O . ILE A 1 300 ? 1.964 11.993 10.668 1.00 85.31 300 ILE A O 1
ATOM 2301 N N . GLY A 1 301 ? 3.232 13.383 11.883 1.00 90.31 301 GLY A N 1
ATOM 2302 C CA . GLY A 1 301 ? 2.498 14.592 11.501 1.00 90.31 301 GLY A CA 1
ATOM 2303 C C . GLY A 1 301 ? 1.064 14.618 12.035 1.00 90.31 301 GLY A C 1
ATOM 2304 O O . GLY A 1 301 ? 0.833 14.366 13.218 1.00 90.31 301 GLY A O 1
ATOM 2305 N N . ASP A 1 302 ? 0.101 14.962 11.181 1.00 89.31 302 ASP A N 1
ATOM 2306 C CA . ASP A 1 302 ? -1.298 15.129 11.594 1.00 89.31 302 ASP A CA 1
ATOM 2307 C C . ASP A 1 302 ? -2.001 13.800 11.894 1.00 89.31 302 ASP A C 1
ATOM 2309 O O . ASP A 1 302 ? -2.839 13.760 12.796 1.00 89.31 302 ASP A O 1
ATOM 2313 N N . ASN A 1 303 ? -1.588 12.700 11.253 1.00 89.25 303 ASN A N 1
ATOM 2314 C CA . ASN A 1 303 ? -2.086 11.362 11.585 1.00 89.25 303 ASN A CA 1
ATOM 2315 C C . ASN A 1 303 ? -1.727 10.996 13.031 1.00 89.25 303 ASN A C 1
ATOM 2317 O O . ASN A 1 303 ? -2.591 10.558 13.775 1.00 89.25 303 ASN A O 1
ATOM 2321 N N . HIS A 1 304 ? -0.503 11.295 13.486 1.00 92.12 304 HIS A N 1
ATOM 2322 C CA . HIS A 1 304 ? -0.119 11.059 14.883 1.00 92.12 304 HIS A CA 1
ATOM 2323 C C . HIS A 1 304 ? -1.023 11.819 15.859 1.00 92.12 304 HIS A C 1
ATOM 2325 O O . HIS A 1 304 ? -1.513 11.247 16.829 1.00 92.12 304 HIS A O 1
ATOM 2331 N N . LYS A 1 305 ? -1.297 13.101 15.583 1.00 93.06 305 LYS A N 1
ATOM 2332 C CA . LYS A 1 305 ? -2.185 13.917 16.427 1.00 93.06 305 LYS A CA 1
ATOM 2333 C C . LYS A 1 305 ? -3.610 13.364 16.451 1.00 93.06 305 LYS A C 1
ATOM 2335 O O . LYS A 1 305 ? -4.235 13.361 17.509 1.00 93.06 305 LYS A O 1
ATOM 2340 N N . ARG A 1 306 ? -4.127 12.927 15.296 1.00 94.31 306 ARG A N 1
ATOM 2341 C CA . ARG A 1 306 ? -5.444 12.287 15.174 1.00 94.31 306 ARG A CA 1
ATOM 2342 C C . ARG A 1 306 ? -5.497 11.012 16.012 1.00 94.31 306 ARG A C 1
ATOM 2344 O O . ARG A 1 306 ? -6.386 10.879 16.843 1.00 94.31 306 ARG A O 1
ATOM 2351 N N . ASP A 1 307 ? -4.526 10.124 15.838 1.00 94.06 307 ASP A N 1
ATOM 2352 C CA . ASP A 1 307 ? -4.508 8.808 16.474 1.00 94.06 307 ASP A CA 1
ATOM 2353 C C . ASP A 1 307 ? -4.344 8.925 18.001 1.00 94.06 307 ASP A C 1
ATOM 2355 O O . ASP A 1 307 ? -5.038 8.243 18.755 1.00 94.06 307 ASP A O 1
ATOM 2359 N N . VAL A 1 308 ? -3.498 9.852 18.476 1.00 95.50 308 VAL A N 1
ATOM 2360 C CA . VAL A 1 308 ? -3.363 10.180 19.908 1.00 95.50 308 VAL A CA 1
ATOM 2361 C C . VAL A 1 308 ? -4.675 10.713 20.480 1.00 95.50 308 VAL A C 1
ATOM 2363 O O . VAL A 1 308 ? -5.102 10.251 21.537 1.00 95.50 308 VAL A O 1
ATOM 2366 N N . ARG A 1 309 ? -5.345 11.632 19.775 1.00 96.19 309 ARG A N 1
ATOM 2367 C CA . ARG A 1 309 ? -6.632 12.187 20.215 1.00 96.19 309 ARG A CA 1
ATOM 2368 C C . ARG A 1 309 ? -7.713 11.111 20.300 1.00 96.19 309 ARG A C 1
ATOM 2370 O O . ARG A 1 309 ? -8.446 11.074 21.282 1.00 96.19 309 ARG A O 1
ATOM 2377 N N . SER A 1 310 ? -7.812 10.238 19.299 1.00 96.19 310 SER A N 1
ATOM 2378 C CA . SER A 1 310 ? -8.768 9.123 19.310 1.00 96.19 310 SER A CA 1
ATOM 2379 C C . SER A 1 310 ? -8.474 8.141 20.446 1.00 96.19 310 SER A C 1
ATOM 2381 O O . SER A 1 310 ? -9.389 7.740 21.164 1.00 96.19 310 SER A O 1
ATOM 2383 N N . ARG A 1 311 ? -7.196 7.821 20.693 1.00 96.81 311 ARG A N 1
ATOM 2384 C CA . ARG A 1 311 ? -6.778 7.011 21.848 1.00 96.81 311 ARG A CA 1
ATOM 2385 C C . ARG A 1 311 ? -7.227 7.634 23.173 1.00 96.81 311 ARG A C 1
ATOM 2387 O O . ARG A 1 311 ? -7.785 6.930 24.008 1.00 96.81 311 ARG A O 1
ATOM 2394 N N . GLU A 1 312 ? -6.978 8.928 23.367 1.00 95.94 312 GLU A N 1
ATOM 2395 C CA . GLU A 1 312 ? -7.348 9.659 24.588 1.00 95.94 312 GLU A CA 1
ATOM 2396 C C . GLU A 1 312 ? -8.867 9.733 24.766 1.00 95.94 312 GLU A C 1
ATOM 2398 O O . GLU A 1 312 ? -9.374 9.418 25.837 1.00 95.94 312 GLU A O 1
ATOM 2403 N N . SER A 1 313 ? -9.607 10.017 23.692 1.00 96.38 313 SER A N 1
ATOM 2404 C CA . SER A 1 313 ? -11.072 10.057 23.730 1.00 96.38 313 SER A CA 1
ATOM 2405 C C . SER A 1 313 ? -11.698 8.716 24.124 1.00 96.38 313 SER A C 1
ATOM 2407 O O . SER A 1 313 ? -12.721 8.688 24.810 1.00 96.38 313 SER A O 1
ATOM 2409 N N . VAL A 1 314 ? -11.096 7.599 23.710 1.00 96.31 314 VAL A N 1
ATOM 2410 C CA . VAL A 1 314 ? -11.532 6.268 24.144 1.00 96.31 314 VAL A CA 1
ATOM 2411 C C . VAL A 1 314 ? -11.108 5.981 25.585 1.00 96.31 314 VAL A C 1
ATOM 2413 O O . VAL A 1 314 ? -11.882 5.371 26.321 1.00 96.31 314 VAL A O 1
ATOM 2416 N N . ALA A 1 315 ? -9.931 6.445 26.018 1.00 96.06 315 ALA A N 1
ATOM 2417 C CA . ALA A 1 315 ? -9.465 6.281 27.396 1.00 96.06 315 ALA A CA 1
ATOM 2418 C C . ALA A 1 315 ? -10.414 6.934 28.417 1.00 96.06 315 ALA A C 1
ATOM 2420 O O . ALA A 1 315 ? -10.663 6.341 29.465 1.00 96.06 315 ALA A O 1
ATOM 2421 N N . ASP A 1 316 ? -11.020 8.078 28.083 1.00 96.50 316 ASP A N 1
ATOM 2422 C CA . ASP A 1 316 ? -12.022 8.754 28.928 1.00 96.50 316 ASP A CA 1
ATOM 2423 C C . ASP A 1 316 ? -13.274 7.892 29.196 1.00 96.50 316 ASP A C 1
ATOM 2425 O O . ASP A 1 316 ? -13.996 8.110 30.170 1.00 96.50 316 ASP A O 1
ATOM 2429 N N . LYS A 1 317 ? -13.535 6.888 28.348 1.00 95.56 317 LYS A N 1
ATOM 2430 C CA . LYS A 1 317 ? -14.668 5.951 28.456 1.00 95.56 317 LYS A CA 1
ATOM 2431 C C . LYS A 1 317 ? -14.292 4.645 29.175 1.00 95.56 317 LYS A C 1
ATOM 2433 O O . LYS A 1 317 ? -15.106 3.723 29.236 1.00 95.56 317 LYS A O 1
ATOM 2438 N N . MET A 1 318 ? -13.062 4.528 29.680 1.00 96.50 318 MET A N 1
ATOM 2439 C CA . MET A 1 318 ? -12.487 3.290 30.211 1.00 96.50 318 MET A CA 1
ATOM 2440 C C . MET A 1 318 ? -12.050 3.432 31.670 1.00 96.50 318 MET A C 1
ATOM 2442 O O . MET A 1 318 ? -11.704 4.503 32.157 1.00 96.50 318 MET A O 1
ATOM 2446 N N . THR A 1 319 ? -12.001 2.306 32.377 1.00 97.75 319 THR A N 1
ATOM 2447 C CA . THR A 1 319 ? -11.366 2.237 33.699 1.00 97.75 319 THR A CA 1
ATOM 2448 C C . THR A 1 319 ? -9.835 2.165 33.578 1.00 97.75 319 THR A C 1
ATOM 2450 O O . THR A 1 319 ? -9.322 1.656 32.575 1.00 97.75 319 THR A O 1
ATOM 2453 N N . PRO A 1 320 ? -9.070 2.554 34.618 1.00 96.75 320 PRO A N 1
ATOM 2454 C CA . PRO A 1 320 ? -7.611 2.409 34.617 1.00 96.75 320 PRO A CA 1
ATOM 2455 C C . PRO A 1 320 ? -7.126 0.976 34.339 1.00 96.75 320 PRO A C 1
ATOM 2457 O O . PRO A 1 320 ? -6.131 0.786 33.645 1.00 96.75 320 PRO A O 1
ATOM 2460 N N . ALA A 1 321 ? -7.854 -0.039 34.820 1.00 96.88 321 ALA A N 1
ATOM 2461 C CA . ALA A 1 321 ? -7.537 -1.445 34.559 1.00 96.88 321 ALA A CA 1
ATOM 2462 C C . ALA A 1 321 ? -7.696 -1.809 33.072 1.00 96.88 321 ALA A C 1
ATOM 2464 O O . ALA A 1 321 ? -6.852 -2.499 32.504 1.00 96.88 321 ALA A O 1
ATOM 2465 N N . GLN A 1 322 ? -8.749 -1.307 32.422 1.00 96.88 322 GLN A N 1
ATOM 2466 C CA . GLN A 1 322 ? -8.968 -1.497 30.987 1.00 96.88 322 GLN A CA 1
ATOM 2467 C C . GLN A 1 322 ? -7.895 -0.793 30.146 1.00 96.88 322 GLN A C 1
ATOM 2469 O O . GLN A 1 322 ? -7.459 -1.343 29.135 1.00 96.88 322 GLN A O 1
ATOM 2474 N N . ILE A 1 323 ? -7.448 0.397 30.561 1.00 96.50 323 ILE A N 1
ATOM 2475 C CA . ILE A 1 323 ? -6.360 1.126 29.892 1.00 96.50 323 ILE A CA 1
ATOM 2476 C C . ILE A 1 323 ? -5.047 0.345 30.009 1.00 96.50 323 ILE A C 1
ATOM 2478 O O . ILE A 1 323 ? -4.369 0.138 29.001 1.00 96.50 323 ILE A O 1
ATOM 2482 N N . ALA A 1 324 ? -4.711 -0.133 31.212 1.00 96.50 324 ALA A N 1
ATOM 2483 C CA . ALA A 1 324 ? -3.513 -0.938 31.443 1.00 96.50 324 ALA A CA 1
ATOM 2484 C C . ALA A 1 324 ? -3.510 -2.212 30.583 1.00 96.50 324 ALA A C 1
ATOM 2486 O O . ALA A 1 324 ? -2.498 -2.544 29.965 1.00 96.50 324 ALA A O 1
ATOM 2487 N N . GLU A 1 325 ? -4.659 -2.882 30.467 1.00 97.25 325 GLU A N 1
ATOM 2488 C CA . GLU A 1 325 ? -4.800 -4.053 29.601 1.00 97.25 325 GLU A CA 1
ATOM 2489 C C . GLU A 1 325 ? -4.623 -3.702 28.116 1.00 97.25 325 GLU A C 1
ATOM 2491 O O . GLU A 1 325 ? -3.872 -4.373 27.409 1.00 97.25 325 GLU A O 1
ATOM 2496 N N . ALA A 1 326 ? -5.237 -2.618 27.632 1.00 96.31 326 ALA A N 1
ATOM 2497 C CA . ALA A 1 326 ? -5.067 -2.167 26.249 1.00 96.31 326 ALA A CA 1
ATOM 2498 C C . ALA A 1 326 ? -3.596 -1.846 25.918 1.00 96.31 326 ALA A C 1
ATOM 2500 O O . ALA A 1 326 ? -3.101 -2.186 24.840 1.00 96.31 326 ALA A O 1
ATOM 2501 N N . GLN A 1 327 ? -2.879 -1.208 26.848 1.00 95.56 327 GLN A N 1
ATOM 2502 C CA . GLN A 1 327 ? -1.454 -0.892 26.712 1.00 95.56 327 GLN A CA 1
ATOM 2503 C C . GLN A 1 327 ? -0.577 -2.148 26.720 1.00 95.56 327 GLN A C 1
ATOM 2505 O O . GLN A 1 327 ? 0.362 -2.244 25.924 1.00 95.56 327 GLN A O 1
ATOM 2510 N N . ARG A 1 328 ? -0.900 -3.130 27.570 1.00 96.75 328 ARG A N 1
ATOM 2511 C CA . ARG A 1 328 ? -0.227 -4.433 27.587 1.00 96.75 328 ARG A CA 1
ATOM 2512 C C . ARG A 1 328 ? -0.399 -5.151 26.250 1.00 96.75 328 ARG A C 1
ATOM 2514 O O . ARG A 1 328 ? 0.591 -5.535 25.637 1.00 96.75 328 ARG A O 1
ATOM 2521 N N . LEU A 1 329 ? -1.630 -5.230 25.741 1.00 96.00 329 LEU A N 1
ATOM 2522 C CA . LEU A 1 329 ? -1.924 -5.829 24.436 1.00 96.00 329 LEU A CA 1
ATOM 2523 C C . LEU A 1 329 ? -1.172 -5.136 23.290 1.00 96.00 329 LEU A C 1
ATOM 2525 O O . LEU A 1 329 ? -0.651 -5.814 22.409 1.00 96.00 329 LEU A O 1
ATOM 2529 N N . ALA A 1 330 ? -1.077 -3.803 23.305 1.00 94.25 330 ALA A N 1
ATOM 2530 C CA . ALA A 1 330 ? -0.297 -3.056 22.316 1.00 94.25 330 ALA A CA 1
ATOM 2531 C C . ALA A 1 330 ? 1.210 -3.365 22.409 1.00 94.25 330 ALA A C 1
ATOM 2533 O O . ALA A 1 330 ? 1.880 -3.489 21.387 1.00 94.25 330 ALA A O 1
ATOM 2534 N N . THR A 1 331 ? 1.737 -3.526 23.624 1.00 94.00 331 THR A N 1
ATOM 2535 C CA . THR A 1 331 ? 3.154 -3.847 23.870 1.00 94.00 331 THR A CA 1
ATOM 2536 C C . THR A 1 331 ? 3.505 -5.266 23.413 1.00 94.00 331 THR A C 1
ATOM 2538 O O . THR A 1 331 ? 4.569 -5.492 22.826 1.00 94.00 331 THR A O 1
ATOM 2541 N N . ASP A 1 332 ?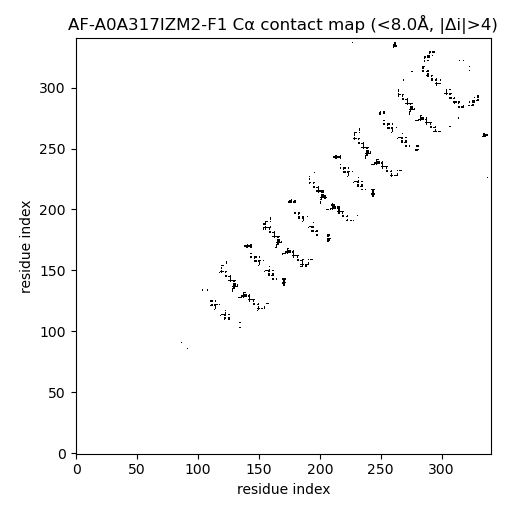 2.597 -6.216 23.632 1.00 94.38 332 ASP A N 1
ATOM 2542 C CA . ASP A 1 332 ? 2.761 -7.624 23.259 1.00 94.38 332 ASP A CA 1
ATOM 2543 C C . ASP A 1 332 ? 2.528 -7.865 21.758 1.00 94.38 332 ASP A C 1
ATOM 2545 O O . ASP A 1 332 ? 2.966 -8.875 21.202 1.00 94.38 332 ASP A O 1
ATOM 2549 N N . TRP A 1 333 ? 1.873 -6.930 21.067 1.00 94.25 333 TRP A N 1
ATOM 2550 C CA . TRP A 1 333 ? 1.528 -7.080 19.660 1.00 94.25 333 TRP A CA 1
ATOM 2551 C C . TRP A 1 333 ? 2.762 -7.131 18.752 1.00 94.25 333 TRP A C 1
ATOM 2553 O O . TRP A 1 333 ? 3.712 -6.349 18.879 1.00 94.25 333 TRP A O 1
ATOM 2563 N N . ARG A 1 334 ? 2.740 -8.046 17.781 1.00 92.25 334 ARG A N 1
ATOM 2564 C CA . ARG A 1 334 ? 3.760 -8.179 16.737 1.00 92.25 334 ARG A CA 1
ATOM 2565 C C . ARG A 1 334 ? 3.082 -8.281 15.368 1.00 92.25 334 ARG A C 1
ATOM 2567 O O . ARG A 1 334 ? 2.064 -8.971 15.276 1.00 92.25 334 ARG A O 1
ATOM 2574 N N . PRO A 1 335 ? 3.641 -7.652 14.315 1.00 87.44 335 PRO A N 1
ATOM 2575 C CA . PRO A 1 335 ? 3.119 -7.815 12.967 1.00 87.44 335 PRO A CA 1
ATOM 2576 C C . PRO A 1 335 ? 3.170 -9.284 12.546 1.00 87.44 335 PRO A C 1
ATOM 2578 O O . PRO A 1 335 ? 4.190 -9.954 12.731 1.00 87.44 335 PRO A O 1
ATOM 2581 N N . LYS A 1 336 ? 2.092 -9.780 11.945 1.00 84.88 336 LYS A N 1
ATOM 2582 C CA . LYS A 1 336 ? 2.079 -11.088 11.293 1.00 84.88 336 LYS A CA 1
ATOM 2583 C C . LYS A 1 336 ? 2.749 -10.926 9.932 1.00 84.88 336 LYS A C 1
ATOM 2585 O O . LYS A 1 336 ? 2.251 -10.199 9.076 1.00 84.88 336 LYS A O 1
ATOM 2590 N N . SER A 1 337 ? 3.894 -11.573 9.725 1.00 61.19 337 SER A N 1
ATOM 2591 C CA . SER A 1 337 ? 4.528 -11.604 8.407 1.00 61.19 337 SER A CA 1
ATOM 2592 C C . SER A 1 337 ? 3.613 -12.353 7.433 1.00 61.19 337 SER A C 1
ATOM 2594 O O . SER A 1 337 ? 3.189 -13.472 7.711 1.00 61.19 337 SER A O 1
ATOM 2596 N N . GLY A 1 338 ? 3.288 -11.725 6.297 1.00 52.62 338 GLY A N 1
ATOM 2597 C CA . GLY A 1 338 ? 2.319 -12.188 5.291 1.00 52.62 338 GLY A CA 1
ATOM 2598 C C . GLY A 1 338 ? 2.683 -13.470 4.525 1.00 52.62 338 GLY A C 1
ATOM 2599 O O . GLY A 1 338 ? 2.336 -13.600 3.359 1.00 52.62 338 GLY A O 1
ATOM 2600 N N . LYS A 1 339 ? 3.381 -14.427 5.147 1.00 39.44 339 LYS A N 1
ATOM 2601 C CA . LYS A 1 339 ? 3.591 -15.778 4.614 1.00 39.44 339 LYS A CA 1
ATOM 2602 C C . LYS A 1 339 ? 2.837 -16.798 5.462 1.00 39.44 339 LYS A C 1
ATOM 2604 O O . LYS A 1 339 ? 3.433 -17.559 6.216 1.00 39.44 339 LYS A O 1
ATOM 2609 N N . GLN A 1 340 ? 1.518 -16.808 5.322 1.00 34.25 340 GLN A N 1
ATOM 2610 C CA . GLN A 1 340 ? 0.714 -17.997 5.582 1.00 34.25 340 GLN A CA 1
ATOM 2611 C C . GLN A 1 340 ? -0.256 -18.193 4.420 1.00 34.25 340 GLN A C 1
ATOM 2613 O O . GLN A 1 340 ? -1.389 -17.728 4.485 1.00 34.25 340 GLN A O 1
ATOM 2618 N N . GLN A 1 341 ? 0.234 -18.822 3.350 1.00 31.55 341 GLN A N 1
ATOM 2619 C CA . GLN A 1 341 ? -0.298 -20.047 2.731 1.00 31.55 341 GLN A CA 1
ATOM 2620 C C . GLN A 1 341 ? 0.434 -20.335 1.423 1.00 31.55 341 GLN A C 1
ATOM 2622 O O . GLN A 1 341 ? 0.672 -19.376 0.657 1.00 31.55 341 GLN A O 1
#

Secondary structure (DSSP, 8-state):
---------PPPP-PPP---------------PPPP--------------PPPPSSTT------HHHHHHHTTSS----S----TT--HHHHHHHHHHHHHHHHHHHHHHHHHHHHTT-HHHHHHHHHHHHHTSSS---HHHHHHHHHHHHHTT-HHHHHHHHHHHHHTSSS---HHHHHHHHHHHHHTT-HHHHHHHHHHHHHT-TTPPP-HHHHHHHHHHHHHTT-HHHHHHHHHHHHHTSSS---HHHHHHHHHHHHHTT-HHHHHHHHHHHHHTSSS---HHHHHHHHHHHHHH--THHHHHHHHHHHHHHTTS-HHHHHHHHHHHHH-----S---

Nearest PDB structures (foldseek):
  8sxq-assembly2_B  TM=9.331E-01  e=2.394E-13  Legionella pneumophila
  6deh-assembly2_B  TM=9.307E-01  e=2.497E-13  Legionella pneumophila subsp. pneumophila str. Philadelphia 1
  1ouv-assembly1_A  TM=7.939E-01  e=3.036E-10  Helicobacter pylori 26695
  5b26-assembly2_C  TM=8.275E-01  e=3.657E-08  Mus musculus
  5b26-assembly1_B  TM=8.312E-01  e=1.003E-07  Mus musculus

Sequence (341 aa):
MLISMCTVEPKRITPTRPIPGGDGSRKVDVSHKPARQDCGPVQSGNCVFRPEAPSSPGEPPKHSVGAIMSIMMGRNVLYLNTAIPGMNLRNSLAILIFGLSCLSCCSGRSLRERADRGDAKAQLKLGEMYRDGEGVPQDSKEAAKWYRMAADQGDARAQYSLGLAYEKGKGVTQDGAEAVRWYHKAAENGNTEAQFSLGVFYSVGANGLPEDEGEAARWYRKAAEQGYPTAQCSLGSKYFLGRGVPQDYAEAARWYRKAADQGETDAQYFLGEMYEEGRAVAQNYVQAHMWYNLAASRAIGDNHKRDVRSRESVADKMTPAQIAEAQRLATDWRPKSGKQQ